Protein AF-A0A139WEZ9-F1 (afdb_monomer)

pLDDT: mean 88.66, std 14.37, range [40.47, 98.62]

Secondary structure (DSSP, 8-state):
-HHHHHHHHHHHHHHHHHHHHHHHHHHHHHHHHHHHHHS--GGGS----TTTS---GGGTTS-HHHHHHHHHHHHHHHHHHHHHHHHHHHHHHHHHHHHHHHHHHHHHHHHHHHHHHHHHHHHHHHHHHHHHHHHHHHHHHHHHHHHHHHHHHHHHHHHHHHHHHHHHHHHHHHHHHHHHHHHHHHHHHHHHHHHHHHHHHHHHHHHHHHHHHHHHHHHHHHHHHHHHHHHHHHHHHHHHHHHHHHHHHHHHHHHHHHHHHTT--

Foldseek 3Di:
DVVVVVVVVVVVVVVVVVVVVVVVVVVVVVVVVVVVVVPDDPVVPPDCDPVNPPDDPVLVVDPPVSVVVVVVVVVVVVVVVVVVVVVVVVVVVVVVVVVVVVVVVVVVVVVVVVVVVVVVVVVVVVVVVVVVVVVVVVVVVVVVVVVVVVVVVVVVVVVVVVVVVVVVVVVVVVVVVVVVVVVVVVVVVVVVVVVVVVVVVVVVVVVVVVVVVVVVVVVVVVVVVVVVVVVVVVVVVVVVVVVVVVVVVVVVVVVVVVVVVVPPD

Organism: Tribolium castaneum (NCBI:txid7070)

Sequence (265 aa):
MEHDFLKKEEELRKQNKQLEMKTKEILQKVDDIVHNMRDFKLEDIKPIEPKELNLPRSVEEMGTKGMIHFYKSKIKALQEDLTKTQNELKSKNEELKKYQRDHHTVAEEKEKWFLQYNVEKNANVKQEKQIAAYNSKLQLKETENLALKKENEQLKSDLKNISSELNACENRLKRITQELEKNKTALKTLRQEEKETKEAFKNNIKELTATVKQIQKHKNELLQGYKKQVQLIDNLKKQKAHVESCKVLELADTDFFKLLEWKLD

Radius of gyration: 88.42 Å; Cα contacts (8 Å, |Δi|>4): 6; chains: 1; bounding box: 162×32×253 Å

Structure (mmCIF, N/CA/C/O backbone):
data_AF-A0A139WEZ9-F1
#
_entry.id   AF-A0A139WEZ9-F1
#
loop_
_atom_site.group_PDB
_atom_site.id
_atom_site.type_symbol
_atom_site.label_atom_id
_atom_site.label_alt_id
_atom_site.label_comp_id
_atom_site.label_asym_id
_atom_site.label_entity_id
_atom_site.label_seq_id
_atom_site.pdbx_PDB_ins_code
_atom_site.Cartn_x
_atom_site.Cartn_y
_atom_site.Cartn_z
_atom_site.occupancy
_atom_site.B_iso_or_equiv
_atom_site.auth_seq_id
_atom_site.auth_comp_id
_atom_site.auth_asym_id
_atom_site.auth_atom_id
_atom_site.pdbx_PDB_model_num
ATOM 1 N N . MET A 1 1 ? 12.458 10.726 -45.148 1.00 52.50 1 MET A N 1
ATOM 2 C CA . MET A 1 1 ? 13.919 10.681 -45.387 1.00 52.50 1 MET A CA 1
ATOM 3 C C . MET A 1 1 ? 14.366 9.311 -45.894 1.00 52.50 1 MET A C 1
ATOM 5 O O . MET A 1 1 ? 15.032 9.268 -46.911 1.00 52.50 1 MET A O 1
ATOM 9 N N . GLU A 1 2 ? 13.936 8.201 -45.289 1.00 53.50 2 GLU A N 1
ATOM 10 C CA . GLU A 1 2 ? 14.288 6.824 -45.709 1.00 53.50 2 GLU A CA 1
ATOM 11 C C . GLU A 1 2 ? 13.917 6.466 -47.165 1.00 53.50 2 GLU A C 1
ATOM 13 O O . GLU A 1 2 ? 14.715 5.886 -47.897 1.00 53.50 2 GLU A O 1
ATOM 18 N N . HIS A 1 3 ? 12.736 6.896 -47.627 1.00 59.47 3 HIS A N 1
ATOM 19 C CA . HIS A 1 3 ? 12.258 6.633 -48.993 1.00 59.47 3 HIS A CA 1
ATOM 20 C C . HIS A 1 3 ? 13.154 7.262 -50.083 1.00 59.47 3 HIS A C 1
ATOM 22 O O . HIS A 1 3 ? 13.243 6.746 -51.199 1.00 59.47 3 HIS A O 1
ATOM 28 N N . ASP A 1 4 ? 13.828 8.369 -49.771 1.00 73.44 4 ASP A N 1
ATOM 29 C CA . ASP A 1 4 ? 14.647 9.114 -50.732 1.00 73.44 4 ASP A CA 1
ATOM 30 C C . ASP A 1 4 ? 16.017 8.444 -50.940 1.00 73.44 4 ASP A C 1
ATOM 32 O O . ASP A 1 4 ? 16.537 8.374 -52.053 1.00 73.44 4 ASP A O 1
ATOM 36 N N . PHE A 1 5 ? 16.557 7.833 -49.879 1.00 70.56 5 PHE A N 1
ATOM 37 C CA . PHE A 1 5 ? 17.777 7.030 -49.954 1.00 70.56 5 PHE A CA 1
ATOM 38 C C . PHE A 1 5 ? 17.571 5.728 -50.732 1.00 70.56 5 PHE A C 1
ATOM 40 O O . PHE A 1 5 ? 18.447 5.354 -51.510 1.00 70.56 5 PHE A O 1
ATOM 47 N N . LEU A 1 6 ? 16.407 5.081 -50.593 1.00 79.06 6 LEU A N 1
ATOM 48 C CA . LEU A 1 6 ? 16.093 3.846 -51.319 1.00 79.06 6 LEU A CA 1
ATOM 49 C C . LEU A 1 6 ? 16.027 4.076 -52.839 1.00 79.06 6 LEU A C 1
ATOM 51 O O . LEU A 1 6 ? 16.613 3.321 -53.612 1.00 79.06 6 LEU A O 1
ATOM 55 N N . LYS A 1 7 ? 15.387 5.173 -53.271 1.00 83.25 7 LYS A N 1
ATOM 56 C CA . LYS A 1 7 ? 15.347 5.569 -54.690 1.00 83.25 7 LYS A CA 1
ATOM 57 C C . LYS A 1 7 ? 16.742 5.859 -55.239 1.00 83.25 7 LYS A C 1
ATOM 59 O O . LYS A 1 7 ? 17.078 5.435 -56.342 1.00 83.25 7 LYS A O 1
ATOM 64 N N . LYS A 1 8 ? 17.570 6.550 -54.453 1.00 86.19 8 LYS A N 1
ATOM 65 C CA . LYS A 1 8 ? 18.948 6.867 -54.834 1.00 86.19 8 LYS A CA 1
ATOM 66 C C . LYS A 1 8 ? 19.824 5.613 -54.930 1.00 86.19 8 LYS A C 1
ATOM 68 O O . LYS A 1 8 ? 20.666 5.528 -55.820 1.00 86.19 8 LYS A O 1
ATOM 73 N N . GLU A 1 9 ? 19.605 4.621 -54.066 1.00 80.81 9 GLU A N 1
ATOM 74 C CA . GLU A 1 9 ? 20.275 3.317 -54.150 1.00 80.81 9 GLU A CA 1
ATOM 75 C C . GLU A 1 9 ? 19.880 2.559 -55.429 1.00 80.81 9 GLU A C 1
ATOM 77 O O . GLU A 1 9 ? 20.750 2.040 -56.132 1.00 80.81 9 GLU A O 1
ATOM 82 N N . GLU A 1 10 ? 18.589 2.518 -55.770 1.00 86.69 10 GLU A N 1
ATOM 83 C CA . GLU A 1 10 ? 18.109 1.879 -57.003 1.00 86.69 10 GLU A CA 1
ATOM 84 C C . GLU A 1 10 ? 18.681 2.540 -58.263 1.00 86.69 10 GLU A C 1
ATOM 86 O O . GLU A 1 10 ? 19.098 1.852 -59.202 1.00 86.69 10 GLU A O 1
ATOM 91 N N . GLU A 1 11 ? 18.758 3.870 -58.277 1.00 89.69 11 GLU A N 1
ATOM 92 C CA . GLU A 1 11 ? 19.321 4.624 -59.392 1.00 89.69 11 GLU A CA 1
ATOM 93 C C . GLU A 1 11 ? 20.823 4.355 -59.567 1.00 89.69 11 GLU A C 1
ATOM 95 O O . GLU A 1 11 ? 21.274 4.063 -60.679 1.00 89.69 11 GLU A O 1
ATOM 100 N N . LEU A 1 12 ? 21.585 4.324 -58.469 1.00 87.94 12 LEU A N 1
ATOM 101 C CA . LEU A 1 12 ? 23.003 3.953 -58.487 1.00 87.94 12 LEU A CA 1
ATOM 102 C C . LEU A 1 12 ? 23.219 2.501 -58.940 1.00 87.94 12 LEU A C 1
ATOM 104 O O . LEU A 1 12 ? 24.140 2.227 -59.711 1.00 87.94 12 LEU A O 1
ATOM 108 N N . ARG A 1 13 ? 22.353 1.560 -58.538 1.00 86.12 13 ARG A N 1
ATOM 109 C CA . ARG A 1 13 ? 22.404 0.171 -59.033 1.00 86.12 13 ARG A CA 1
ATOM 110 C C . ARG A 1 13 ? 22.177 0.097 -60.541 1.00 86.12 13 ARG A C 1
ATOM 112 O O . ARG A 1 13 ? 22.881 -0.640 -61.234 1.00 86.12 13 ARG A O 1
ATOM 119 N N . LYS A 1 14 ? 21.223 0.869 -61.067 1.00 89.94 14 LYS A N 1
ATOM 120 C CA . LYS A 1 14 ? 20.938 0.922 -62.508 1.00 89.94 14 LYS A CA 1
ATOM 121 C C . LYS A 1 14 ? 22.117 1.501 -63.293 1.00 89.94 14 LYS A C 1
ATOM 123 O O . LYS A 1 14 ? 22.485 0.943 -64.326 1.00 89.94 14 LYS A O 1
ATOM 128 N N . GLN A 1 15 ? 22.730 2.569 -62.785 1.00 89.56 15 GLN A N 1
ATOM 129 C CA . GLN A 1 15 ? 23.923 3.175 -63.380 1.00 89.56 15 GLN A CA 1
ATOM 130 C C . GLN A 1 15 ? 25.123 2.217 -63.361 1.00 89.56 15 GLN A C 1
ATOM 132 O O . GLN A 1 15 ? 25.781 2.052 -64.387 1.00 89.56 15 GLN A O 1
ATOM 137 N N . ASN A 1 16 ? 25.359 1.505 -62.254 1.00 88.44 16 ASN A N 1
ATOM 138 C CA . ASN A 1 16 ? 26.424 0.500 -62.171 1.00 88.44 16 ASN A CA 1
ATOM 139 C C . ASN A 1 16 ? 26.236 -0.632 -63.188 1.00 88.44 16 ASN A C 1
ATOM 141 O O . ASN A 1 16 ? 27.186 -0.999 -63.873 1.00 88.44 16 ASN A O 1
ATOM 145 N N . LYS A 1 17 ? 25.005 -1.124 -63.371 1.00 90.31 17 LYS A N 1
ATOM 146 C CA . LYS A 1 17 ? 24.714 -2.156 -64.378 1.00 90.31 17 LYS A CA 1
ATOM 147 C C . LYS A 1 17 ? 24.982 -1.672 -65.809 1.00 90.31 17 LYS A C 1
ATOM 149 O O . LYS A 1 17 ? 25.466 -2.430 -66.645 1.00 90.31 17 LYS A O 1
ATOM 154 N N . GLN A 1 18 ? 24.676 -0.408 -66.109 1.00 88.56 18 GLN A N 1
ATOM 155 C CA . GLN A 1 18 ? 24.989 0.188 -67.412 1.00 88.56 18 GLN A CA 1
ATOM 156 C C . GLN A 1 18 ? 26.497 0.349 -67.627 1.00 88.56 18 GLN A C 1
ATOM 158 O O . GLN A 1 18 ? 26.981 0.111 -68.734 1.00 88.56 18 GLN A O 1
ATOM 163 N N . LEU A 1 19 ? 27.236 0.728 -66.583 1.00 88.25 19 LEU A N 1
ATOM 164 C CA . LEU A 1 19 ? 28.694 0.813 -66.627 1.00 88.25 19 LEU A CA 1
ATOM 165 C C . LEU A 1 19 ? 29.326 -0.560 -66.870 1.00 88.25 19 LEU A C 1
ATOM 167 O O . LEU A 1 19 ? 30.177 -0.672 -67.744 1.00 88.25 19 LEU A O 1
ATOM 171 N N . GLU A 1 20 ? 28.866 -1.612 -66.191 1.00 87.88 20 GLU A N 1
ATOM 172 C CA . GLU A 1 20 ? 29.354 -2.982 -66.411 1.00 87.88 20 GLU A CA 1
ATOM 173 C C . GLU A 1 20 ? 29.157 -3.455 -67.858 1.00 87.88 20 GLU A C 1
ATOM 175 O O . GLU A 1 20 ? 30.080 -4.019 -68.449 1.00 87.88 20 GLU A O 1
ATOM 180 N N . MET A 1 21 ? 27.994 -3.179 -68.466 1.00 89.00 21 MET A N 1
ATOM 181 C CA . MET A 1 21 ? 27.754 -3.524 -69.875 1.00 89.00 21 MET A CA 1
ATOM 182 C C . MET A 1 21 ? 28.705 -2.780 -70.818 1.00 89.00 21 MET A C 1
ATOM 184 O O . MET A 1 21 ? 29.304 -3.406 -71.690 1.00 89.00 21 MET A O 1
ATOM 188 N N . LYS A 1 22 ? 28.906 -1.472 -70.615 1.00 89.56 22 LYS A N 1
ATOM 189 C CA . LYS A 1 22 ? 29.848 -0.685 -71.427 1.00 89.56 22 LYS A CA 1
ATOM 190 C C . LYS A 1 22 ? 31.290 -1.159 -71.266 1.00 89.56 22 LYS A C 1
ATOM 192 O O . LYS A 1 22 ? 32.013 -1.240 -72.254 1.00 89.56 22 LYS A O 1
ATOM 197 N N . THR A 1 23 ? 31.709 -1.504 -70.049 1.00 86.81 23 THR A N 1
ATOM 198 C CA . THR A 1 23 ? 33.046 -2.058 -69.798 1.00 86.81 23 THR A CA 1
ATOM 199 C C . THR A 1 23 ? 33.238 -3.376 -70.542 1.00 86.81 23 THR A C 1
ATOM 201 O O . THR A 1 23 ? 34.279 -3.575 -71.163 1.00 86.81 23 THR A O 1
ATOM 204 N N . LYS A 1 24 ? 32.219 -4.245 -70.553 1.00 89.31 24 LYS A N 1
ATOM 205 C CA . LYS A 1 24 ? 32.253 -5.503 -71.307 1.00 89.31 24 LYS A CA 1
ATOM 206 C C . LYS A 1 24 ? 32.356 -5.272 -72.819 1.00 89.31 24 LYS A C 1
ATOM 208 O O . LYS A 1 24 ? 33.163 -5.924 -73.469 1.00 89.31 24 LYS A O 1
ATOM 213 N N . GLU A 1 25 ? 31.592 -4.329 -73.371 1.00 90.00 25 GLU A N 1
ATOM 214 C CA . GLU A 1 25 ? 31.675 -3.966 -74.795 1.00 90.00 25 GLU A CA 1
ATOM 215 C C . GLU A 1 25 ? 33.048 -3.405 -75.183 1.00 90.00 25 GLU A C 1
ATOM 217 O O . GLU A 1 25 ? 33.564 -3.712 -76.256 1.00 90.00 25 GLU A O 1
ATOM 222 N N . ILE A 1 26 ? 33.651 -2.578 -74.325 1.00 87.75 26 ILE A N 1
ATOM 223 C CA . ILE A 1 26 ? 34.985 -2.020 -74.572 1.00 87.75 26 ILE A CA 1
ATOM 224 C C . ILE A 1 26 ? 36.048 -3.119 -74.504 1.00 87.75 26 ILE A C 1
ATOM 226 O O . ILE A 1 26 ? 36.903 -3.164 -75.382 1.00 87.75 26 ILE A O 1
ATOM 230 N N . LEU A 1 27 ? 35.980 -4.022 -73.519 1.00 82.75 27 LEU A N 1
ATOM 231 C CA . LEU A 1 27 ? 36.881 -5.177 -73.428 1.00 82.75 27 LEU A CA 1
ATOM 232 C C . LEU A 1 27 ? 36.794 -6.058 -74.677 1.00 82.75 27 LEU A C 1
ATOM 234 O O . LEU A 1 27 ? 37.827 -6.374 -75.252 1.00 82.75 27 LEU A O 1
ATOM 238 N N . GLN A 1 28 ? 35.580 -6.348 -75.156 1.00 87.31 28 GLN A N 1
ATOM 239 C CA . GLN A 1 28 ? 35.363 -7.103 -76.393 1.00 87.31 28 GLN A CA 1
ATOM 240 C C . GLN A 1 28 ? 36.042 -6.426 -77.595 1.00 87.31 28 GLN A C 1
ATOM 242 O O . GLN A 1 28 ? 36.765 -7.072 -78.342 1.00 87.31 28 GLN A O 1
ATOM 247 N N . LYS A 1 29 ? 35.880 -5.104 -77.749 1.00 86.06 29 LYS A N 1
ATOM 248 C CA . LYS A 1 29 ? 36.537 -4.347 -78.829 1.00 86.06 29 LYS A CA 1
ATOM 249 C C . LYS A 1 29 ? 38.059 -4.352 -78.710 1.00 86.06 29 LYS A C 1
ATOM 251 O O . LYS A 1 29 ? 38.747 -4.362 -79.725 1.00 86.06 29 LYS A O 1
ATOM 256 N N . VAL A 1 30 ? 38.592 -4.300 -77.490 1.00 80.69 30 VAL A N 1
ATOM 257 C CA . VAL A 1 30 ? 40.038 -4.397 -77.253 1.00 80.69 30 VAL A CA 1
ATOM 258 C C . VAL A 1 30 ? 40.541 -5.787 -77.630 1.00 80.69 30 VAL A C 1
ATOM 260 O O . VAL A 1 30 ? 41.551 -5.874 -78.322 1.00 80.69 30 VAL A O 1
ATOM 263 N N . ASP A 1 31 ? 39.823 -6.847 -77.256 1.00 79.44 31 ASP A N 1
ATOM 264 C CA . ASP A 1 31 ? 40.156 -8.221 -77.637 1.00 79.44 31 ASP A CA 1
ATOM 265 C C . ASP A 1 31 ? 40.126 -8.404 -79.161 1.00 79.44 31 ASP A C 1
ATOM 267 O O . ASP A 1 31 ? 41.070 -8.962 -79.720 1.00 79.44 31 ASP A O 1
ATOM 271 N N . ASP A 1 32 ? 39.120 -7.852 -79.848 1.00 82.12 32 ASP A N 1
ATOM 272 C CA . ASP A 1 32 ? 39.027 -7.877 -81.313 1.00 82.12 32 ASP A CA 1
ATOM 273 C C . ASP A 1 32 ? 40.216 -7.149 -81.969 1.00 82.12 32 ASP A C 1
ATOM 275 O O . ASP A 1 32 ? 40.810 -7.641 -82.928 1.00 82.12 32 ASP A O 1
ATOM 279 N N . ILE A 1 33 ? 40.616 -5.985 -81.444 1.00 79.25 33 ILE A N 1
ATOM 280 C CA . ILE A 1 33 ? 41.779 -5.235 -81.946 1.00 79.25 33 ILE A CA 1
ATOM 281 C C . ILE A 1 33 ? 43.081 -5.997 -81.678 1.00 79.25 33 ILE A C 1
ATOM 283 O O . ILE A 1 33 ? 43.940 -6.066 -82.554 1.00 79.25 33 ILE A O 1
ATOM 287 N N . VAL A 1 34 ? 43.242 -6.583 -80.491 1.00 76.25 34 VAL A N 1
ATOM 288 C CA . VAL A 1 34 ? 44.422 -7.385 -80.144 1.00 76.25 34 VAL A CA 1
ATOM 289 C C . VAL A 1 34 ? 44.504 -8.627 -81.026 1.00 76.25 34 VAL A C 1
ATOM 291 O O . VAL A 1 34 ? 45.597 -8.961 -81.477 1.00 76.25 34 VAL A O 1
ATOM 294 N N . HIS A 1 35 ? 43.377 -9.277 -81.320 1.00 78.31 35 HIS A N 1
ATOM 295 C CA . HIS A 1 35 ? 43.309 -10.404 -82.247 1.00 78.31 35 HIS A CA 1
ATOM 296 C C . HIS A 1 35 ? 43.723 -9.983 -83.663 1.00 78.31 35 HIS A C 1
ATOM 298 O O . HIS A 1 35 ? 44.653 -10.562 -84.221 1.00 78.31 35 HIS A O 1
ATOM 304 N N . ASN A 1 36 ? 43.157 -8.887 -84.174 1.00 71.38 36 ASN A N 1
ATOM 305 C CA . ASN A 1 36 ? 43.501 -8.338 -85.488 1.00 71.38 36 ASN A CA 1
ATOM 306 C C . ASN A 1 36 ? 44.970 -7.886 -85.592 1.00 71.38 36 ASN A C 1
ATOM 308 O O . ASN A 1 36 ? 45.584 -8.025 -86.645 1.00 71.38 36 ASN A O 1
ATOM 312 N N . MET A 1 37 ? 45.564 -7.364 -84.513 1.00 68.31 37 MET A N 1
ATOM 313 C CA . MET A 1 37 ? 46.992 -7.021 -84.485 1.00 68.31 37 MET A CA 1
ATOM 314 C C . MET A 1 37 ? 47.898 -8.254 -84.390 1.00 68.31 37 MET A C 1
ATOM 316 O O . MET A 1 37 ? 49.040 -8.198 -84.841 1.00 68.31 37 MET A O 1
ATOM 320 N N . ARG A 1 38 ? 47.420 -9.362 -83.808 1.00 67.12 38 ARG A N 1
ATOM 321 C CA . ARG A 1 38 ? 48.172 -10.624 -83.710 1.00 67.12 38 ARG A CA 1
ATOM 322 C C . ARG A 1 38 ? 48.285 -11.334 -85.058 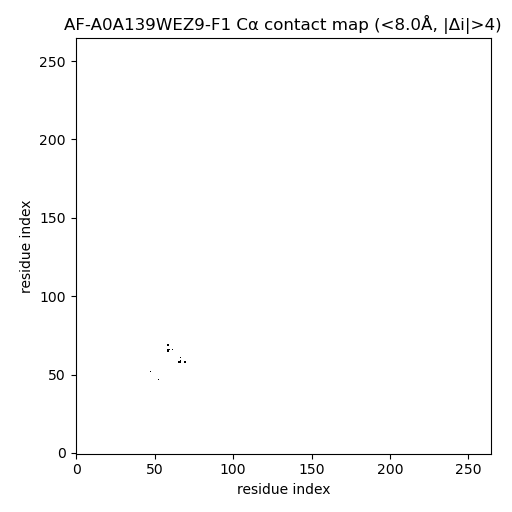1.00 67.12 38 ARG A C 1
ATOM 324 O O . ARG A 1 38 ? 49.291 -11.996 -85.297 1.00 67.12 38 ARG A O 1
ATOM 331 N N . ASP A 1 39 ? 47.284 -11.147 -85.915 1.00 59.31 39 ASP A N 1
ATOM 332 C CA . ASP A 1 39 ? 47.226 -11.700 -87.271 1.00 59.31 39 ASP A CA 1
ATOM 333 C C . ASP A 1 39 ? 47.867 -10.788 -88.334 1.00 59.31 39 ASP A C 1
ATOM 335 O O . ASP A 1 39 ? 47.986 -11.183 -89.492 1.00 59.31 39 ASP A O 1
ATOM 339 N N . PHE A 1 40 ? 48.341 -9.596 -87.954 1.00 56.56 40 PHE A N 1
ATOM 340 C CA . PHE A 1 40 ? 49.049 -8.690 -88.857 1.00 56.56 40 PHE A CA 1
ATOM 341 C C . PHE A 1 40 ? 50.468 -9.211 -89.140 1.00 56.56 40 PHE A C 1
ATOM 343 O O . PHE A 1 40 ? 51.358 -9.132 -88.286 1.00 56.56 40 PHE A O 1
ATOM 350 N N . LYS A 1 41 ? 50.706 -9.741 -90.345 1.00 59.47 41 LYS A N 1
ATOM 351 C CA . LYS A 1 41 ? 52.045 -10.141 -90.795 1.00 59.47 41 LYS A CA 1
ATOM 352 C C . LYS A 1 41 ? 52.719 -8.970 -91.504 1.00 59.47 41 LYS A C 1
ATOM 354 O O . LYS A 1 41 ? 52.096 -8.243 -92.268 1.00 59.47 41 LYS A O 1
ATOM 359 N N . LEU A 1 42 ? 54.029 -8.809 -91.302 1.00 51.09 42 LEU A N 1
ATOM 360 C CA . LEU A 1 42 ? 54.820 -7.752 -91.956 1.00 51.09 42 LEU A CA 1
ATOM 361 C C . LEU A 1 42 ? 54.780 -7.840 -93.501 1.00 51.09 42 LEU A C 1
ATOM 363 O O . LEU A 1 42 ? 55.069 -6.862 -94.180 1.00 51.09 42 LEU A O 1
ATOM 367 N N . GLU A 1 43 ? 54.402 -9.003 -94.039 1.00 54.28 43 GLU A N 1
ATOM 368 C CA . GLU A 1 43 ? 54.228 -9.286 -95.470 1.00 54.28 43 GLU A CA 1
ATOM 369 C C . GLU A 1 43 ? 52.945 -8.685 -96.074 1.00 54.28 43 GLU A C 1
ATOM 371 O O . GLU A 1 43 ? 52.869 -8.538 -97.291 1.00 54.28 43 GLU A O 1
ATOM 376 N N . ASP A 1 44 ? 51.969 -8.271 -95.255 1.00 54.50 44 ASP A N 1
ATOM 377 C CA . ASP A 1 44 ? 50.736 -7.619 -95.730 1.00 54.50 44 ASP A CA 1
ATOM 378 C C . ASP A 1 44 ? 50.943 -6.126 -96.059 1.00 54.50 44 ASP A C 1
ATOM 380 O O . ASP A 1 44 ? 50.067 -5.462 -96.625 1.00 54.50 44 ASP A O 1
ATOM 384 N N . ILE A 1 45 ? 52.126 -5.584 -95.749 1.00 56.66 45 ILE A N 1
ATOM 385 C CA . ILE A 1 45 ? 52.546 -4.256 -96.192 1.00 56.66 45 ILE A CA 1
ATOM 386 C C . ILE A 1 45 ? 53.018 -4.378 -97.644 1.00 56.66 45 ILE A C 1
ATOM 388 O O . ILE A 1 45 ? 54.154 -4.769 -97.918 1.00 56.66 45 ILE A O 1
ATOM 392 N N . LYS A 1 46 ? 52.143 -4.026 -98.593 1.00 57.19 46 LYS A N 1
ATOM 393 C CA . LYS A 1 46 ? 52.517 -3.927 -100.011 1.00 57.19 46 LYS A CA 1
ATOM 394 C C . LYS A 1 46 ? 53.732 -2.996 -100.178 1.00 57.19 46 LYS A C 1
ATOM 396 O O . LYS A 1 46 ? 53.736 -1.910 -99.590 1.00 57.19 46 LYS A O 1
ATOM 401 N N . PRO A 1 47 ? 54.740 -3.364 -100.994 1.00 51.72 47 PRO A N 1
ATOM 402 C CA . PRO A 1 47 ? 55.784 -2.431 -101.394 1.00 51.72 47 PRO A CA 1
ATOM 403 C C . PRO A 1 47 ? 55.128 -1.228 -102.072 1.00 51.72 47 PRO A C 1
ATOM 405 O O . PRO A 1 47 ? 54.370 -1.399 -103.024 1.00 51.72 47 PRO A O 1
ATOM 408 N N . ILE A 1 48 ? 55.403 -0.024 -101.573 1.00 50.94 48 ILE A N 1
ATOM 409 C CA . ILE A 1 48 ? 54.925 1.220 -102.182 1.00 50.94 48 ILE A CA 1
ATOM 410 C C . ILE A 1 48 ? 55.514 1.286 -103.595 1.00 50.94 48 ILE A C 1
ATOM 412 O O . ILE A 1 48 ? 56.729 1.434 -103.757 1.00 50.94 48 ILE A O 1
ATOM 416 N N . GLU A 1 49 ? 54.674 1.155 -104.623 1.00 50.72 49 GLU A N 1
ATOM 417 C CA . GLU A 1 49 ? 55.114 1.385 -105.995 1.00 50.72 49 GLU A CA 1
ATOM 418 C C . GLU A 1 49 ? 55.557 2.855 -106.139 1.00 50.72 49 GLU A C 1
ATOM 420 O O . GLU A 1 49 ? 54.906 3.746 -105.587 1.00 50.72 49 GLU A O 1
ATOM 425 N N . PRO A 1 50 ? 56.622 3.177 -106.903 1.00 48.53 50 PRO A N 1
ATOM 426 C CA . PRO A 1 50 ? 57.133 4.551 -107.022 1.00 48.53 50 PRO A CA 1
ATOM 427 C C . PRO A 1 50 ? 56.090 5.590 -107.477 1.00 48.53 50 PRO A C 1
ATOM 429 O O . PRO A 1 50 ? 56.266 6.780 -107.231 1.00 48.53 50 PRO A O 1
ATOM 432 N N . LYS A 1 51 ? 55.000 5.141 -108.119 1.00 50.25 51 LYS A N 1
ATOM 433 C CA . LYS A 1 51 ? 53.866 5.962 -108.576 1.00 50.25 51 LYS A CA 1
ATOM 434 C C . LYS A 1 51 ? 52.834 6.292 -107.491 1.00 50.25 51 LYS A C 1
ATOM 436 O O . LYS A 1 51 ? 51.989 7.150 -107.723 1.00 50.25 51 LYS A O 1
ATOM 441 N N . GLU A 1 52 ? 52.888 5.639 -106.332 1.00 50.31 52 GLU A N 1
ATOM 442 C CA . GLU A 1 52 ? 51.978 5.893 -105.205 1.00 50.31 52 GLU A CA 1
ATOM 443 C C . GLU A 1 52 ? 52.536 6.907 -104.198 1.00 50.31 52 GLU A C 1
ATOM 445 O O . GLU A 1 52 ? 51.815 7.384 -103.318 1.00 50.31 52 GLU A O 1
ATOM 450 N N . LEU A 1 53 ? 53.797 7.331 -104.352 1.00 55.31 53 LEU A N 1
ATOM 451 C CA . LEU A 1 53 ? 54.195 8.616 -103.796 1.00 55.31 53 LEU A CA 1
ATOM 452 C C . LEU A 1 53 ? 53.380 9.673 -104.544 1.00 55.31 53 LEU A C 1
ATOM 454 O O . LEU A 1 53 ? 53.584 9.855 -105.738 1.00 55.31 53 LEU A O 1
ATOM 458 N N . ASN A 1 54 ? 52.479 10.371 -103.844 1.00 54.47 54 ASN A N 1
ATOM 459 C CA . ASN A 1 54 ? 51.787 11.576 -104.318 1.00 54.47 54 ASN A CA 1
ATOM 460 C C . ASN A 1 54 ? 52.811 12.663 -104.709 1.00 54.47 54 ASN A C 1
ATOM 462 O O . ASN A 1 54 ? 53.066 13.618 -103.970 1.00 54.47 54 ASN A O 1
ATOM 466 N N . LEU A 1 55 ? 53.451 12.462 -105.856 1.00 56.78 55 LEU A N 1
ATOM 467 C CA . LEU A 1 55 ? 54.461 13.295 -106.471 1.00 56.78 55 LEU A CA 1
ATOM 468 C C . LEU A 1 55 ? 53.743 14.193 -107.474 1.00 56.78 55 LEU A C 1
ATOM 470 O O . LEU A 1 55 ? 53.063 13.695 -108.374 1.00 56.78 55 LEU A O 1
ATOM 474 N N . PRO A 1 56 ? 53.864 15.520 -107.346 1.00 59.31 56 PRO A N 1
ATOM 475 C CA . PRO A 1 56 ? 53.392 16.420 -108.384 1.00 59.31 56 PRO A CA 1
ATOM 476 C C . PRO A 1 56 ? 54.073 16.072 -109.717 1.00 59.31 56 PRO A C 1
ATOM 478 O O . PRO A 1 56 ? 55.296 15.944 -109.755 1.00 59.31 56 PRO A O 1
ATOM 481 N N . ARG A 1 57 ? 53.317 15.980 -110.824 1.00 57.16 57 ARG A N 1
ATOM 482 C CA . ARG A 1 57 ? 53.861 15.686 -112.174 1.00 57.16 57 ARG A CA 1
ATOM 483 C C . ARG A 1 57 ? 54.995 16.635 -112.609 1.00 57.16 57 ARG A C 1
ATOM 485 O O . ARG A 1 57 ? 55.803 16.273 -113.449 1.00 57.16 57 ARG A O 1
ATOM 492 N N . SER A 1 58 ? 55.105 17.813 -111.986 1.00 58.59 58 SER A N 1
ATOM 493 C CA . SER A 1 58 ? 56.172 18.796 -112.232 1.00 58.59 58 SER A CA 1
ATOM 494 C C . SER A 1 58 ? 57.563 18.365 -111.728 1.00 58.59 58 SER A C 1
ATOM 496 O O . SER A 1 58 ? 58.543 19.036 -112.039 1.00 58.59 58 SER A O 1
ATOM 498 N N . VAL A 1 59 ? 57.676 17.282 -110.951 1.00 57.31 59 VAL A N 1
ATOM 499 C CA . VAL A 1 59 ? 58.963 16.767 -110.446 1.00 57.31 59 VAL A CA 1
ATOM 500 C C . VAL A 1 59 ? 59.704 15.950 -111.512 1.00 57.31 59 VAL A C 1
ATOM 502 O O . VAL A 1 59 ? 60.929 15.961 -111.517 1.00 57.31 59 VAL A O 1
ATOM 505 N N . GLU A 1 60 ? 58.995 15.303 -112.445 1.00 58.91 60 GLU A N 1
ATOM 506 C CA . GLU A 1 60 ? 59.600 14.545 -113.560 1.00 58.91 60 GLU A CA 1
ATOM 507 C C . GLU A 1 60 ? 60.205 15.465 -114.643 1.00 58.91 60 GLU A C 1
ATOM 509 O O . GLU A 1 60 ? 61.129 15.069 -115.349 1.00 58.91 60 GLU A O 1
ATOM 514 N N . GLU A 1 61 ? 59.730 16.713 -114.733 1.00 58.97 61 GLU A N 1
ATOM 515 C CA . GLU A 1 61 ? 60.224 17.756 -115.652 1.00 58.97 61 GLU A CA 1
ATOM 516 C C . GLU A 1 61 ? 61.415 18.550 -115.079 1.00 58.97 61 GLU A C 1
ATOM 518 O O . GLU A 1 61 ? 62.089 19.302 -115.788 1.00 58.97 61 GLU A O 1
ATOM 523 N N . MET A 1 62 ? 61.707 18.384 -113.787 1.00 58.66 62 MET A N 1
ATOM 524 C CA . MET A 1 62 ? 62.882 18.968 -113.151 1.00 58.66 62 MET A CA 1
ATOM 525 C C . MET A 1 62 ? 64.103 18.102 -113.478 1.00 58.66 62 MET A C 1
ATOM 527 O O . MET A 1 62 ? 64.137 16.924 -113.142 1.00 58.66 62 MET A O 1
ATOM 531 N N . GLY A 1 63 ? 65.150 18.670 -114.090 1.00 66.56 63 GLY A N 1
ATOM 532 C CA . GLY A 1 63 ? 66.404 17.937 -114.327 1.00 66.56 63 GLY A CA 1
ATOM 533 C C . GLY A 1 63 ? 66.933 17.271 -113.045 1.00 66.56 63 GLY A C 1
ATOM 534 O O . GLY A 1 63 ? 66.640 17.728 -111.943 1.00 66.56 63 GLY A O 1
ATOM 535 N N . THR A 1 64 ? 67.741 16.213 -113.158 1.00 71.31 64 THR A N 1
ATOM 536 C CA . THR A 1 64 ? 68.116 15.278 -112.068 1.00 71.31 64 THR A CA 1
ATOM 537 C C . THR A 1 64 ? 68.460 15.938 -110.718 1.00 71.31 64 THR A C 1
ATOM 539 O O . THR A 1 64 ? 68.112 15.417 -109.661 1.00 71.31 64 THR A O 1
ATOM 542 N N . LYS A 1 65 ? 69.097 17.118 -110.722 1.00 72.75 65 LYS A N 1
ATOM 543 C CA . LYS A 1 65 ? 69.399 17.898 -109.505 1.00 72.75 65 LYS A CA 1
ATOM 544 C C . LYS A 1 65 ? 68.152 18.435 -108.776 1.00 72.75 65 LYS A C 1
ATOM 546 O O . LYS A 1 65 ? 68.142 18.450 -107.548 1.00 72.75 65 LYS A O 1
ATOM 551 N N . GLY A 1 66 ? 67.117 18.858 -109.503 1.00 75.50 66 GLY A N 1
ATOM 552 C CA . GLY A 1 66 ? 65.841 19.326 -108.951 1.00 75.50 66 GLY A CA 1
ATOM 553 C C . GLY A 1 66 ? 65.021 18.191 -108.334 1.00 75.50 66 GLY A C 1
ATOM 554 O O . GLY A 1 66 ? 64.538 18.337 -107.213 1.00 75.50 66 GLY A O 1
ATOM 555 N N . MET A 1 67 ? 64.990 17.022 -108.984 1.00 75.56 67 MET A N 1
ATOM 556 C CA . MET A 1 67 ? 64.424 15.794 -108.407 1.00 75.56 67 MET A CA 1
ATOM 557 C C . MET A 1 67 ? 65.122 15.400 -107.100 1.00 75.56 67 MET A C 1
ATOM 559 O O . MET A 1 67 ? 64.458 15.153 -106.098 1.00 75.56 67 MET A O 1
ATOM 563 N N . ILE A 1 68 ? 66.461 15.390 -107.073 1.00 79.19 68 ILE A N 1
ATOM 564 C CA . ILE A 1 68 ? 67.235 15.074 -105.859 1.00 79.19 68 ILE A CA 1
ATOM 565 C C . ILE A 1 68 ? 66.904 16.054 -104.723 1.00 79.19 68 ILE A C 1
ATOM 567 O O . ILE A 1 68 ? 66.735 15.631 -103.579 1.00 79.19 68 ILE A O 1
ATOM 571 N N . HIS A 1 69 ? 66.786 17.353 -105.017 1.00 82.44 69 HIS A N 1
ATOM 572 C CA . HIS A 1 69 ? 66.419 18.354 -104.014 1.00 82.44 69 HIS A CA 1
ATOM 573 C C . HIS A 1 69 ? 64.989 18.147 -103.491 1.00 82.44 69 HIS A C 1
ATOM 575 O O . HIS A 1 69 ? 64.782 18.154 -102.278 1.00 82.44 69 HIS A O 1
ATOM 581 N N . PHE A 1 70 ? 64.023 17.889 -104.379 1.00 82.19 70 PHE A N 1
ATOM 582 C CA . PHE A 1 70 ? 62.642 17.584 -104.006 1.00 82.19 70 PHE A CA 1
ATOM 583 C C . PHE A 1 70 ? 62.555 16.335 -103.122 1.00 82.19 70 PHE A C 1
ATOM 585 O O . PHE A 1 70 ? 61.966 16.388 -102.042 1.00 82.19 70 PHE A O 1
ATOM 592 N N . TYR A 1 71 ? 63.185 15.227 -103.527 1.00 84.06 71 TYR A N 1
ATOM 593 C CA . TYR A 1 71 ? 63.185 13.992 -102.743 1.00 84.06 71 TYR A CA 1
ATOM 594 C C . TYR 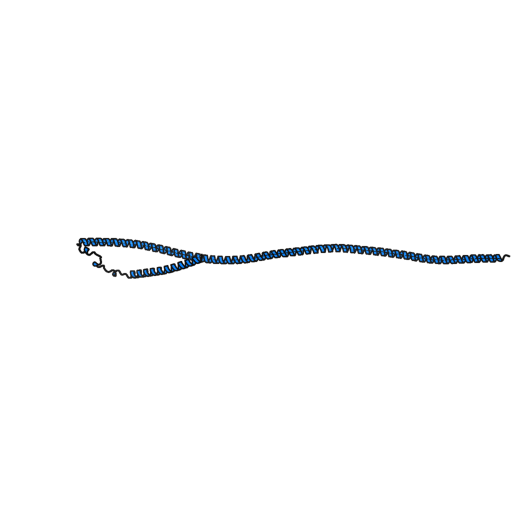A 1 71 ? 63.866 14.178 -101.389 1.00 84.06 71 TYR A C 1
ATOM 596 O O . TYR A 1 71 ? 63.349 13.701 -100.385 1.00 84.06 71 TYR A O 1
ATOM 604 N N . LYS A 1 72 ? 64.965 14.938 -101.317 1.00 84.88 72 LYS A N 1
ATOM 605 C CA . LYS A 1 72 ? 65.621 15.268 -100.044 1.00 84.88 72 LYS A CA 1
ATOM 606 C C . LYS A 1 72 ? 64.709 16.083 -99.121 1.00 84.88 72 LYS A C 1
ATOM 608 O O . LYS A 1 72 ? 64.645 15.790 -97.929 1.00 84.88 72 LYS A O 1
ATOM 613 N N . SER A 1 73 ? 63.974 17.054 -99.660 1.00 85.06 73 SER A N 1
ATOM 614 C CA . SER A 1 73 ? 62.988 17.837 -98.906 1.00 85.06 73 SER A CA 1
ATOM 615 C C . SER A 1 73 ? 61.786 16.996 -98.468 1.00 85.06 73 SER A C 1
ATOM 617 O O . SER A 1 73 ? 61.341 17.126 -97.332 1.00 85.06 73 SER A O 1
ATOM 619 N N . LYS A 1 74 ? 61.295 16.079 -99.314 1.00 86.81 74 LYS A N 1
ATOM 620 C CA . LYS A 1 74 ? 60.205 15.154 -98.966 1.00 86.81 74 LYS A CA 1
ATOM 621 C C . LYS A 1 74 ? 60.629 14.149 -97.896 1.00 86.81 74 LYS A C 1
ATOM 623 O O . LYS A 1 74 ? 59.864 13.913 -96.969 1.00 86.81 74 LYS A O 1
ATOM 628 N N . ILE A 1 75 ? 61.843 13.604 -97.992 1.00 87.69 75 ILE A N 1
ATOM 629 C CA . ILE A 1 75 ? 62.440 12.747 -96.958 1.00 87.69 75 ILE A CA 1
ATOM 630 C C . ILE A 1 75 ? 62.540 13.520 -95.645 1.00 87.69 75 ILE A C 1
ATOM 632 O O . ILE A 1 75 ? 62.131 12.998 -94.616 1.00 87.69 75 ILE A O 1
ATOM 636 N N . LYS A 1 76 ? 63.017 14.770 -95.679 1.00 90.81 76 LYS A N 1
ATOM 637 C CA . LYS A 1 76 ? 63.113 15.607 -94.480 1.00 90.81 76 LYS A CA 1
ATOM 638 C C . LYS A 1 76 ? 61.739 15.883 -93.855 1.00 90.81 76 LYS A C 1
ATOM 640 O O . LYS A 1 76 ? 61.592 15.710 -92.653 1.00 90.81 76 LYS A O 1
ATOM 645 N N . ALA A 1 77 ? 60.730 16.225 -94.658 1.00 88.88 77 ALA A N 1
ATOM 646 C CA . ALA A 1 77 ? 59.360 16.425 -94.179 1.00 88.88 77 ALA A CA 1
ATOM 647 C C . ALA A 1 77 ? 58.769 15.143 -93.565 1.00 88.88 77 ALA A C 1
ATOM 649 O O . ALA A 1 77 ? 58.218 15.180 -92.473 1.00 88.88 77 ALA A O 1
ATOM 650 N N . LEU A 1 78 ? 58.955 13.987 -94.214 1.00 89.62 78 LEU A N 1
ATOM 651 C CA . LEU A 1 78 ? 58.516 12.696 -93.672 1.00 89.62 78 LEU A CA 1
ATOM 652 C C . LEU A 1 78 ? 59.273 12.308 -92.391 1.00 89.62 78 LEU A C 1
ATOM 654 O O . LEU A 1 78 ? 58.688 11.697 -91.504 1.00 89.62 78 LEU A O 1
ATOM 658 N N . GLN A 1 79 ? 60.558 12.661 -92.270 1.00 91.19 79 GLN A N 1
ATOM 659 C CA . GLN A 1 79 ? 61.339 12.472 -91.042 1.00 91.19 79 GLN A CA 1
ATOM 660 C C . GLN A 1 79 ? 60.840 13.373 -89.904 1.00 91.19 79 GLN A C 1
ATOM 662 O O . GLN A 1 79 ? 60.760 12.920 -88.760 1.00 91.19 79 GLN A O 1
ATOM 667 N N . GLU A 1 80 ? 60.487 14.626 -90.201 1.00 92.81 80 GLU A N 1
ATOM 668 C CA . GLU A 1 80 ? 59.881 15.562 -89.247 1.00 92.81 80 GLU A CA 1
ATOM 669 C C . GLU A 1 80 ? 58.501 15.061 -88.784 1.00 92.81 80 GLU A C 1
ATOM 671 O O . GLU A 1 80 ? 58.256 15.001 -87.577 1.00 92.81 80 GLU A O 1
ATOM 676 N N . ASP A 1 81 ? 57.650 14.599 -89.707 1.00 91.62 81 ASP A N 1
ATOM 677 C CA . ASP A 1 81 ? 56.346 13.994 -89.402 1.00 91.62 81 ASP A CA 1
ATOM 678 C C . ASP A 1 81 ? 56.493 12.720 -88.559 1.00 91.62 81 ASP A C 1
ATOM 680 O O . ASP A 1 81 ? 55.831 12.576 -87.532 1.00 91.62 81 ASP A O 1
ATOM 684 N N . LEU A 1 82 ? 57.414 11.821 -88.927 1.00 92.38 82 LEU A N 1
ATOM 685 C CA . LEU A 1 82 ? 57.698 10.605 -88.163 1.00 92.38 82 LEU A CA 1
ATOM 686 C C . LEU A 1 82 ? 58.163 10.938 -86.740 1.00 92.38 82 LEU A C 1
ATOM 688 O O . LEU A 1 82 ? 57.675 10.342 -85.781 1.00 92.38 82 LEU A O 1
ATOM 692 N N . THR A 1 83 ? 59.053 11.922 -86.587 1.00 94.25 83 THR A N 1
ATOM 693 C CA . THR A 1 83 ? 59.525 12.380 -85.270 1.00 94.25 83 THR A CA 1
ATOM 694 C C . THR A 1 83 ? 58.376 12.973 -84.450 1.00 94.25 83 THR A C 1
ATOM 696 O O . THR A 1 83 ? 58.251 12.700 -83.254 1.00 94.25 83 THR A O 1
ATOM 699 N N . LYS A 1 84 ? 57.496 13.757 -85.083 1.00 95.19 84 LYS A N 1
ATOM 700 C CA . LYS A 1 84 ? 56.312 14.334 -84.440 1.00 95.19 84 LYS A CA 1
ATOM 701 C C . LYS A 1 84 ? 55.349 13.246 -83.962 1.00 95.19 84 LYS A C 1
ATOM 703 O O . LYS A 1 84 ? 54.991 13.239 -82.787 1.00 95.19 84 LYS A O 1
ATOM 708 N N . THR A 1 85 ? 54.998 12.290 -84.820 1.00 93.06 85 THR A N 1
ATOM 709 C CA . THR A 1 85 ? 54.123 11.166 -84.459 1.00 93.06 85 THR A CA 1
ATOM 710 C C . THR A 1 85 ? 54.750 10.275 -83.387 1.00 93.06 85 THR A C 1
ATOM 712 O O . THR A 1 85 ? 54.050 9.830 -82.482 1.00 93.06 85 THR A O 1
ATOM 715 N N . GLN A 1 86 ? 56.067 10.047 -83.415 1.00 94.12 86 GLN A N 1
ATOM 716 C CA . GLN A 1 86 ? 56.771 9.318 -82.353 1.00 94.12 86 GLN A CA 1
ATOM 717 C C . GLN A 1 86 ? 56.683 10.039 -81.000 1.00 94.12 86 GLN A C 1
ATOM 719 O O . GLN A 1 86 ? 56.431 9.396 -79.979 1.00 94.12 86 GLN A O 1
ATOM 724 N N . ASN A 1 87 ? 56.844 11.365 -80.982 1.00 94.12 87 ASN A N 1
ATOM 725 C CA . ASN A 1 87 ? 56.698 12.169 -79.767 1.00 94.12 87 ASN A CA 1
ATOM 726 C C . ASN A 1 87 ? 55.253 12.170 -79.249 1.00 94.12 87 ASN A C 1
ATOM 728 O O . ASN A 1 87 ? 55.033 12.018 -78.047 1.00 94.12 87 ASN A O 1
ATOM 732 N N . GLU A 1 88 ? 54.267 12.281 -80.141 1.00 95.56 88 GLU A N 1
ATOM 733 C CA . GLU A 1 88 ? 52.845 12.174 -79.796 1.00 95.56 88 GLU A CA 1
ATOM 734 C C . GLU A 1 88 ? 52.508 10.787 -79.234 1.00 95.56 88 GLU A C 1
ATOM 736 O O . GLU A 1 88 ? 51.868 10.691 -78.188 1.00 95.56 88 GLU A O 1
ATOM 741 N N . LEU A 1 89 ? 53.003 9.713 -79.856 1.00 94.19 89 LEU A N 1
ATOM 742 C CA . LEU A 1 89 ? 52.825 8.342 -79.377 1.00 94.19 89 LEU A CA 1
ATOM 743 C C . LEU A 1 89 ? 53.463 8.142 -77.997 1.00 94.19 89 LEU A C 1
ATOM 745 O O . LEU A 1 89 ? 52.871 7.503 -77.127 1.00 94.19 89 LEU A O 1
ATOM 749 N N . LYS A 1 90 ? 54.659 8.697 -77.768 1.00 95.69 90 LYS A N 1
ATOM 750 C CA . LYS A 1 90 ? 55.323 8.650 -76.460 1.00 95.69 90 LYS A CA 1
ATOM 751 C C . LYS A 1 90 ? 54.506 9.383 -75.395 1.00 95.69 90 LYS A C 1
ATOM 753 O O . LYS A 1 90 ? 54.250 8.807 -74.342 1.00 95.69 90 LYS A O 1
ATOM 758 N N . SER A 1 91 ? 54.041 10.595 -75.701 1.00 96.56 91 SER A N 1
ATOM 759 C CA . SER A 1 91 ? 53.177 11.384 -74.815 1.00 96.56 91 SER A CA 1
ATOM 760 C C . SER A 1 91 ? 51.882 10.634 -74.477 1.00 96.56 91 SER A C 1
ATOM 762 O O . SER A 1 91 ? 51.545 10.452 -73.307 1.00 96.56 91 SER A O 1
ATOM 764 N N . LYS A 1 92 ? 51.205 10.069 -75.486 1.00 95.31 92 LYS A N 1
ATOM 765 C CA . LYS A 1 92 ? 49.985 9.271 -75.292 1.00 95.31 92 LYS A CA 1
ATOM 766 C C . LYS A 1 92 ? 50.228 8.002 -74.478 1.00 95.31 92 LYS A C 1
ATOM 768 O O . LYS A 1 92 ? 49.387 7.637 -73.661 1.00 95.31 92 LYS A O 1
ATOM 773 N N . ASN A 1 93 ? 51.378 7.350 -74.638 1.00 94.62 93 ASN A N 1
ATOM 774 C CA . ASN A 1 93 ? 51.758 6.201 -73.814 1.00 94.62 93 ASN A CA 1
ATOM 775 C C . ASN A 1 93 ? 52.014 6.584 -72.347 1.00 94.62 93 ASN A C 1
ATOM 777 O O . ASN A 1 93 ? 51.688 5.811 -71.444 1.00 94.62 93 ASN A O 1
ATOM 781 N N . GLU A 1 94 ? 52.592 7.756 -72.085 1.00 96.25 94 GLU A N 1
ATOM 782 C CA . GLU A 1 94 ? 52.773 8.278 -70.725 1.00 96.25 94 GLU A CA 1
ATOM 783 C C . GLU A 1 94 ? 51.425 8.634 -70.076 1.00 96.25 94 GLU A C 1
ATOM 785 O O . GLU A 1 94 ? 51.181 8.245 -68.930 1.00 96.25 94 GLU A O 1
ATOM 790 N N . GLU A 1 95 ? 50.515 9.269 -70.824 1.00 96.81 95 GLU A N 1
ATOM 791 C CA . GLU A 1 95 ? 49.130 9.521 -70.399 1.00 96.81 95 GLU A CA 1
ATOM 792 C C . GLU A 1 95 ? 48.379 8.214 -70.102 1.00 96.81 95 GLU A C 1
ATOM 794 O O . GLU A 1 95 ? 47.754 8.092 -69.050 1.00 96.81 95 GLU A O 1
ATOM 799 N N . LEU A 1 96 ? 48.485 7.203 -70.973 1.00 95.44 96 LEU A N 1
ATOM 800 C CA . LEU A 1 96 ? 47.849 5.899 -70.771 1.00 95.44 96 LEU A CA 1
ATOM 801 C C . LEU A 1 96 ? 48.340 5.225 -69.486 1.00 95.44 96 LEU A C 1
ATOM 803 O O . LEU A 1 96 ? 47.530 4.748 -68.693 1.00 95.44 96 LEU A O 1
ATOM 807 N N . LYS A 1 97 ? 49.657 5.231 -69.237 1.00 96.31 97 LYS A N 1
ATOM 808 C CA . LYS A 1 97 ? 50.231 4.702 -67.989 1.00 96.31 97 LYS A CA 1
ATOM 809 C C . LYS A 1 97 ? 49.733 5.464 -66.766 1.00 96.31 97 LYS A C 1
ATOM 811 O O . LYS A 1 97 ? 49.514 4.851 -65.724 1.00 96.31 97 LYS A O 1
ATOM 816 N N . LYS A 1 98 ? 49.563 6.785 -66.868 1.00 97.31 98 LYS A N 1
ATOM 817 C CA . LYS A 1 98 ? 48.982 7.592 -65.790 1.00 97.31 98 LYS A CA 1
ATOM 818 C C . LYS A 1 98 ? 47.535 7.170 -65.520 1.00 97.31 98 LYS A C 1
ATOM 820 O O . LYS A 1 98 ? 47.229 6.810 -64.390 1.00 97.31 98 LYS A O 1
ATOM 825 N N . TYR A 1 99 ? 46.691 7.105 -66.550 1.00 96.12 99 TYR A N 1
ATOM 826 C CA . TYR A 1 99 ? 45.296 6.683 -66.401 1.00 96.12 99 TYR A CA 1
ATOM 827 C C . TYR A 1 99 ? 45.151 5.258 -65.862 1.00 96.12 99 TYR A C 1
ATOM 829 O O . TYR A 1 99 ? 44.246 4.997 -65.077 1.00 96.12 99 TYR A O 1
ATOM 837 N N . GLN A 1 100 ? 46.048 4.341 -66.229 1.00 95.56 100 GLN A N 1
ATOM 838 C CA . GLN A 1 100 ? 46.062 2.987 -65.672 1.00 95.56 100 GLN A CA 1
ATOM 839 C C . GLN A 1 100 ? 46.352 2.977 -64.165 1.00 95.56 100 GLN A C 1
ATOM 841 O O . GLN A 1 100 ? 45.695 2.239 -63.431 1.00 95.56 100 GLN A O 1
ATOM 846 N N . ARG A 1 101 ? 47.298 3.803 -63.691 1.00 96.69 101 ARG A N 1
ATOM 847 C CA . ARG A 1 101 ? 47.571 3.946 -62.251 1.00 96.69 101 ARG A CA 1
ATOM 848 C C . ARG A 1 101 ? 46.389 4.577 -61.524 1.00 96.69 101 ARG A C 1
ATOM 850 O O . ARG A 1 101 ? 45.942 4.018 -60.531 1.00 96.69 101 ARG A O 1
ATOM 857 N N . ASP A 1 102 ? 45.850 5.671 -62.058 1.00 96.69 102 ASP A N 1
ATOM 858 C CA . ASP A 1 102 ? 44.707 6.369 -61.462 1.00 96.69 102 ASP A CA 1
ATOM 859 C C . ASP A 1 102 ? 43.485 5.435 -61.371 1.00 96.69 102 ASP A C 1
ATOM 861 O O . ASP A 1 102 ? 42.836 5.349 -60.331 1.00 96.69 102 ASP A O 1
ATOM 865 N N . HIS A 1 103 ? 43.209 4.660 -62.427 1.00 95.81 103 HIS A N 1
ATOM 866 C CA . HIS A 1 103 ? 42.143 3.655 -62.429 1.00 95.81 103 HIS A CA 1
ATOM 867 C C . HIS A 1 103 ? 42.364 2.577 -61.362 1.00 95.81 103 HIS A C 1
ATOM 869 O O . HIS A 1 103 ? 41.416 2.176 -60.688 1.00 95.81 103 HIS A O 1
ATOM 875 N N . HIS A 1 104 ? 43.600 2.100 -61.201 1.00 96.56 104 HIS A N 1
ATOM 876 C CA . HIS A 1 104 ? 43.925 1.110 -60.179 1.00 96.56 104 HIS A CA 1
ATOM 877 C C . HIS A 1 104 ? 43.687 1.658 -58.766 1.00 96.56 104 HIS A C 1
ATOM 879 O O . HIS A 1 104 ? 42.985 1.016 -57.989 1.00 96.56 104 HIS A O 1
ATOM 885 N N . THR A 1 105 ? 44.158 2.871 -58.468 1.00 97.25 105 THR A N 1
ATOM 886 C CA . THR A 1 105 ? 43.936 3.523 -57.167 1.00 97.25 105 THR A CA 1
ATOM 887 C C . THR A 1 105 ? 42.449 3.729 -56.876 1.00 97.25 105 THR A C 1
ATOM 889 O O . THR A 1 105 ? 41.977 3.380 -55.797 1.00 97.25 105 THR A O 1
ATOM 892 N N . VAL A 1 106 ? 41.672 4.212 -57.850 1.00 96.38 106 VAL A N 1
ATOM 893 C CA . VAL A 1 106 ? 40.219 4.389 -57.684 1.00 96.38 106 VAL A CA 1
ATOM 894 C C . VAL A 1 106 ? 39.506 3.049 -57.462 1.00 96.38 106 VAL A C 1
ATOM 896 O O . VAL A 1 106 ? 38.544 2.981 -56.695 1.00 96.38 106 VAL A O 1
ATOM 899 N N . ALA A 1 107 ? 39.963 1.968 -58.101 1.00 95.75 107 ALA A N 1
ATOM 900 C CA . ALA A 1 107 ? 39.402 0.635 -57.891 1.00 95.75 107 ALA A CA 1
ATOM 901 C C . ALA A 1 107 ? 39.662 0.112 -56.465 1.00 95.75 107 ALA A C 1
ATOM 903 O O . ALA A 1 107 ? 38.745 -0.426 -55.843 1.00 95.75 107 ALA A O 1
ATOM 904 N N . GLU A 1 108 ? 40.867 0.315 -55.925 1.00 97.06 108 GLU A N 1
ATO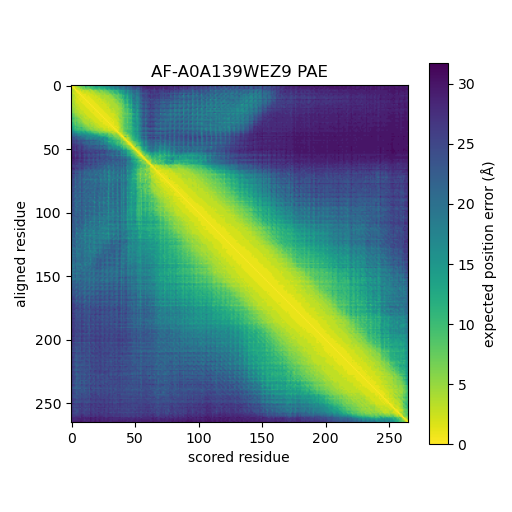M 905 C CA . GLU A 1 108 ? 41.202 -0.041 -54.538 1.00 97.06 108 GLU A CA 1
ATOM 906 C C . GLU A 1 108 ? 40.394 0.780 -53.523 1.00 97.06 108 GLU A C 1
ATOM 908 O O . GLU A 1 108 ? 39.856 0.235 -52.555 1.00 97.06 108 GLU A O 1
ATOM 913 N N . GLU A 1 109 ? 40.244 2.086 -53.760 1.00 97.12 109 GLU A N 1
ATOM 914 C CA . GLU A 1 109 ? 39.418 2.954 -52.918 1.00 97.12 109 GLU A CA 1
ATOM 915 C C . GLU A 1 109 ? 37.948 2.532 -52.940 1.00 97.12 109 GLU A C 1
ATOM 917 O O . GLU A 1 109 ? 37.312 2.470 -51.886 1.00 97.12 109 GLU A O 1
ATOM 922 N N . LYS A 1 110 ? 37.406 2.192 -54.117 1.00 96.88 110 LYS A N 1
ATOM 923 C CA . LYS A 1 110 ? 36.036 1.685 -54.255 1.00 96.88 110 LYS A CA 1
ATOM 924 C C . LYS A 1 110 ? 35.821 0.427 -53.412 1.00 96.88 110 LYS A C 1
ATOM 926 O O . LYS A 1 110 ? 34.812 0.347 -52.712 1.00 96.88 110 LYS A O 1
ATOM 931 N N . GLU A 1 111 ? 36.750 -0.526 -53.457 1.00 97.25 111 GLU A N 1
ATOM 932 C CA . GLU A 1 111 ? 36.651 -1.761 -52.671 1.00 97.25 111 GLU A CA 1
ATOM 933 C C . GLU A 1 111 ? 36.720 -1.472 -51.165 1.00 97.25 111 GLU A C 1
ATOM 935 O O . GLU A 1 111 ? 35.902 -1.967 -50.386 1.00 97.25 111 GLU A O 1
ATOM 940 N N . LYS A 1 112 ? 37.627 -0.582 -50.746 1.00 97.88 112 LYS A N 1
ATOM 941 C CA . LYS A 1 112 ? 37.730 -0.145 -49.348 1.00 97.88 112 LYS A CA 1
ATOM 942 C C . LYS A 1 112 ? 36.431 0.497 -48.851 1.00 97.88 112 LYS A C 1
ATOM 944 O O . LYS A 1 112 ? 35.948 0.145 -47.773 1.00 97.88 112 LYS A O 1
ATOM 949 N N . TRP A 1 113 ? 35.847 1.408 -49.630 1.00 97.69 113 TRP A N 1
ATOM 950 C CA . TRP A 1 113 ? 34.571 2.042 -49.291 1.00 97.69 113 TRP A CA 1
ATOM 951 C C . TRP A 1 113 ? 33.418 1.042 -49.261 1.00 97.69 113 TRP A C 1
ATOM 953 O O . TRP A 1 113 ? 32.554 1.138 -48.391 1.00 97.69 113 TRP A O 1
ATOM 963 N N . PHE A 1 114 ? 33.414 0.060 -50.162 1.00 97.00 114 PHE A N 1
ATOM 964 C CA . PHE A 1 114 ? 32.407 -0.996 -50.179 1.00 97.00 114 PHE A CA 1
ATOM 965 C C . PHE A 1 114 ? 32.467 -1.870 -48.918 1.00 97.00 114 PHE A C 1
ATOM 967 O O . PHE A 1 114 ? 31.436 -2.129 -48.290 1.00 97.00 114 PHE A O 1
ATOM 974 N N . LEU A 1 115 ? 33.668 -2.272 -48.492 1.00 97.75 115 LEU A N 1
ATOM 975 C CA . LEU A 1 115 ? 33.868 -3.007 -47.241 1.00 97.75 115 LEU A CA 1
ATOM 976 C C . LEU A 1 115 ? 33.415 -2.184 -46.030 1.00 97.75 115 LEU A C 1
ATOM 978 O O . LEU A 1 115 ? 32.665 -2.690 -45.193 1.00 97.75 115 LEU A O 1
ATOM 982 N N . GLN A 1 116 ? 33.804 -0.909 -45.963 1.00 97.81 116 GLN A N 1
ATOM 983 C CA . GLN A 1 116 ? 33.404 -0.018 -44.874 1.00 97.81 116 GLN A CA 1
ATOM 984 C C . GLN A 1 116 ? 31.884 0.184 -44.829 1.00 97.81 116 GLN A C 1
ATOM 986 O O . GLN A 1 116 ? 31.281 0.061 -43.764 1.00 97.81 116 GLN A O 1
ATOM 991 N N . TYR A 1 117 ? 31.243 0.403 -45.979 1.00 97.56 117 TYR A N 1
ATOM 992 C CA . TYR A 1 117 ? 29.788 0.503 -46.082 1.00 97.56 117 TYR A CA 1
ATOM 993 C C . TYR A 1 117 ? 29.088 -0.746 -45.532 1.00 97.56 117 TYR A C 1
ATOM 995 O O . TYR A 1 117 ? 28.125 -0.627 -44.778 1.00 97.56 117 TYR A O 1
ATOM 1003 N N . ASN A 1 118 ? 29.576 -1.946 -45.857 1.00 96.88 118 ASN A N 1
ATOM 1004 C CA . ASN A 1 118 ? 28.977 -3.186 -45.363 1.00 96.88 118 ASN A CA 1
ATOM 1005 C C . ASN A 1 118 ? 29.129 -3.350 -43.843 1.00 96.88 118 ASN A C 1
ATOM 1007 O O . ASN A 1 118 ? 28.206 -3.838 -43.186 1.00 96.88 118 ASN A O 1
ATOM 1011 N N . VAL A 1 119 ? 30.262 -2.931 -43.271 1.00 97.88 119 VAL A N 1
ATOM 1012 C CA . VAL A 1 119 ? 30.465 -2.927 -41.813 1.00 97.88 119 VAL A CA 1
ATOM 1013 C C . VAL A 1 119 ? 29.471 -1.982 -41.137 1.00 97.88 119 VAL A C 1
ATOM 1015 O O . VAL A 1 119 ? 28.747 -2.412 -40.237 1.00 97.88 119 VAL A O 1
ATOM 1018 N N . GLU A 1 120 ? 29.376 -0.739 -41.612 1.00 97.44 120 GLU A N 1
ATOM 1019 C CA . GLU A 1 120 ? 28.470 0.271 -41.053 1.00 97.44 120 GLU A CA 1
ATOM 1020 C C . GLU A 1 120 ? 26.999 -0.122 -41.219 1.00 97.44 120 GLU A C 1
ATOM 1022 O O . GLU A 1 120 ? 26.212 -0.037 -40.278 1.00 97.44 120 GLU A O 1
ATOM 1027 N N . LYS A 1 121 ? 26.623 -0.663 -42.383 1.00 97.56 121 LYS A N 1
ATOM 1028 C CA . LYS A 1 121 ? 25.276 -1.188 -42.633 1.00 97.56 121 LYS A CA 1
ATOM 1029 C C . LYS A 1 121 ? 24.895 -2.262 -41.616 1.00 97.56 121 LYS A C 1
ATOM 1031 O O . LYS A 1 121 ? 23.804 -2.225 -41.049 1.00 97.56 121 LYS A O 1
ATOM 1036 N N . ASN A 1 122 ? 25.793 -3.211 -41.359 1.00 96.62 122 ASN A N 1
ATOM 1037 C CA . ASN A 1 122 ? 25.552 -4.271 -40.384 1.00 96.62 122 ASN A CA 1
ATOM 1038 C C . ASN A 1 122 ? 25.496 -3.739 -38.944 1.00 96.62 122 ASN A C 1
ATOM 1040 O O . ASN A 1 122 ? 24.730 -4.263 -38.131 1.00 96.62 122 ASN A O 1
ATOM 1044 N N . ALA A 1 123 ? 26.289 -2.716 -38.616 1.00 97.88 123 ALA A N 1
ATOM 1045 C CA . ALA A 1 123 ? 26.224 -2.042 -37.323 1.00 97.88 123 ALA A CA 1
ATOM 1046 C C . ALA A 1 123 ? 24.879 -1.323 -37.136 1.00 97.88 123 ALA A C 1
ATOM 1048 O O . ALA A 1 123 ? 24.244 -1.498 -36.095 1.00 97.88 123 ALA A O 1
ATOM 1049 N N . ASN A 1 124 ? 24.399 -0.619 -38.164 1.00 97.12 124 ASN A N 1
ATOM 1050 C CA . ASN A 1 124 ? 23.126 0.094 -38.125 1.00 97.12 124 ASN A CA 1
ATOM 1051 C C . ASN A 1 124 ? 21.942 -0.863 -37.896 1.00 97.12 124 ASN A C 1
ATOM 1053 O O . ASN A 1 124 ? 21.160 -0.673 -36.970 1.00 97.12 124 ASN A O 1
ATOM 1057 N N . VAL A 1 125 ? 21.892 -1.993 -38.614 1.00 97.81 125 VAL A N 1
ATOM 1058 C CA . VAL A 1 125 ? 20.856 -3.028 -38.403 1.00 97.81 125 VAL A CA 1
ATOM 1059 C C . VAL A 1 125 ? 20.869 -3.580 -36.969 1.00 97.81 125 VAL A C 1
ATOM 1061 O O . VAL A 1 125 ? 19.822 -3.901 -36.401 1.00 97.81 125 VAL A O 1
ATOM 1064 N N . LYS A 1 126 ? 22.049 -3.724 -36.350 1.00 97.88 126 LYS A N 1
ATOM 1065 C CA . LYS A 1 126 ? 22.147 -4.151 -34.943 1.00 97.88 126 LYS A CA 1
ATOM 1066 C C . LYS A 1 126 ? 21.614 -3.077 -33.995 1.00 97.88 126 LYS A C 1
ATOM 1068 O O . LYS A 1 126 ? 20.907 -3.423 -33.050 1.00 97.88 126 LYS A O 1
ATOM 1073 N N . GLN A 1 127 ? 21.933 -1.809 -34.245 1.00 97.94 127 GLN A N 1
ATOM 1074 C CA . GLN A 1 127 ? 21.450 -0.683 -33.445 1.00 97.94 127 GLN A CA 1
ATOM 1075 C C . GLN A 1 127 ? 19.928 -0.536 -33.548 1.00 97.94 127 GLN A C 1
ATOM 1077 O O . GLN A 1 127 ? 19.266 -0.438 -32.520 1.00 97.94 127 GLN A O 1
ATOM 1082 N N . GLU A 1 128 ? 19.352 -0.641 -34.746 1.00 97.94 128 GLU A N 1
ATOM 1083 C CA . GLU A 1 128 ? 17.897 -0.621 -34.962 1.00 97.94 128 GLU A CA 1
ATOM 1084 C C . GLU A 1 128 ? 17.183 -1.713 -34.153 1.00 97.94 128 GLU A C 1
ATOM 1086 O O . GLU A 1 128 ? 16.201 -1.444 -33.457 1.00 97.94 128 GLU A O 1
ATOM 1091 N N . LYS A 1 129 ? 17.717 -2.943 -34.158 1.00 98.06 129 LYS A N 1
ATOM 1092 C CA . LYS A 1 129 ? 17.178 -4.046 -33.343 1.00 98.06 129 LYS A CA 1
ATOM 1093 C C . LYS A 1 129 ? 17.265 -3.764 -31.843 1.00 98.06 129 LYS A C 1
ATOM 1095 O O . LYS A 1 129 ? 16.332 -4.087 -31.110 1.00 98.06 129 LYS A O 1
ATOM 1100 N N . GLN A 1 130 ? 18.365 -3.171 -31.376 1.00 98.31 130 GLN A N 1
ATOM 1101 C CA . GLN A 1 130 ? 18.516 -2.792 -29.969 1.00 98.31 130 GLN A CA 1
ATOM 1102 C C . GLN A 1 130 ? 17.529 -1.693 -29.570 1.00 98.31 130 GLN A C 1
ATOM 1104 O O . GLN A 1 130 ? 16.891 -1.808 -28.527 1.00 98.31 130 GLN A O 1
ATOM 1109 N N . ILE A 1 131 ? 17.352 -0.670 -30.410 1.00 98.19 131 ILE A N 1
ATOM 1110 C CA . ILE A 1 131 ? 16.381 0.407 -30.187 1.00 98.19 131 ILE A CA 1
ATOM 1111 C C . ILE A 1 131 ? 14.965 -0.168 -30.094 1.00 98.19 131 ILE A C 1
ATOM 1113 O O . ILE A 1 131 ? 14.241 0.141 -29.149 1.00 98.19 131 ILE A O 1
ATOM 1117 N N . ALA A 1 132 ? 14.584 -1.061 -31.012 1.00 98.19 132 ALA A N 1
ATOM 1118 C CA . ALA A 1 132 ? 13.282 -1.725 -30.969 1.00 98.19 132 ALA A CA 1
ATOM 1119 C C . ALA A 1 132 ? 13.078 -2.525 -29.667 1.00 98.19 132 ALA A C 1
ATOM 1121 O O . ALA A 1 132 ? 12.024 -2.427 -29.034 1.00 98.19 132 ALA A O 1
ATOM 1122 N N . ALA A 1 133 ? 14.098 -3.267 -29.221 1.00 98.19 133 ALA A N 1
ATOM 1123 C CA . ALA A 1 133 ? 14.047 -4.018 -27.968 1.00 98.19 133 ALA A CA 1
ATOM 1124 C C . ALA A 1 133 ? 13.928 -3.101 -26.736 1.00 98.19 133 ALA A C 1
ATOM 1126 O O . ALA A 1 133 ? 13.132 -3.378 -25.835 1.00 98.19 133 ALA A O 1
ATOM 1127 N N . TYR A 1 134 ? 14.677 -1.994 -26.696 1.00 98.38 134 TYR A N 1
ATOM 1128 C CA . TYR A 1 134 ? 14.587 -1.022 -25.607 1.00 98.38 134 TYR A CA 1
ATOM 1129 C C . TYR A 1 134 ? 13.234 -0.316 -25.569 1.00 98.38 134 TYR A C 1
ATOM 1131 O O . TYR A 1 134 ? 12.670 -0.190 -24.485 1.00 98.38 134 TYR A O 1
ATOM 1139 N N . ASN A 1 135 ? 12.675 0.060 -26.720 1.00 98.19 135 ASN A N 1
ATOM 1140 C CA . ASN A 1 135 ? 11.342 0.658 -26.795 1.00 98.19 135 ASN A CA 1
ATOM 1141 C C . ASN A 1 135 ? 10.259 -0.307 -26.302 1.00 98.19 135 ASN A C 1
ATOM 1143 O O . ASN A 1 135 ? 9.407 0.082 -25.508 1.00 98.19 135 ASN A O 1
ATOM 1147 N N . SER A 1 136 ? 10.325 -1.585 -26.690 1.00 98.38 136 SER A N 1
ATOM 1148 C CA . SER A 1 136 ? 9.395 -2.602 -26.184 1.00 98.38 136 SER A CA 1
ATOM 1149 C C . SER A 1 136 ? 9.511 -2.773 -24.662 1.00 98.38 136 SER A C 1
ATOM 1151 O O . SER A 1 136 ? 8.505 -2.801 -23.952 1.00 98.38 136 SER A O 1
ATOM 1153 N N . LYS A 1 137 ? 10.740 -2.810 -24.130 1.00 98.56 137 LYS A N 1
ATOM 1154 C CA . LYS A 1 137 ? 10.981 -2.894 -22.682 1.00 98.56 137 LYS A CA 1
ATOM 1155 C C . LYS A 1 137 ? 10.484 -1.653 -21.937 1.00 98.56 137 LYS A C 1
ATOM 1157 O O . LYS A 1 137 ? 9.941 -1.790 -20.841 1.00 98.56 137 LYS A O 1
ATOM 1162 N N . LEU A 1 138 ? 10.666 -0.466 -22.514 1.00 98.38 138 LEU A N 1
ATOM 1163 C CA . LEU A 1 138 ? 10.172 0.791 -21.961 1.00 98.38 138 LEU A CA 1
ATOM 1164 C C . LEU A 1 138 ? 8.644 0.778 -21.883 1.00 98.38 138 LEU A C 1
ATOM 1166 O O . LEU A 1 138 ? 8.104 1.007 -20.806 1.00 98.38 138 LEU A O 1
ATOM 1170 N N . GLN A 1 139 ? 7.964 0.399 -22.966 1.00 98.50 139 GLN A N 1
ATOM 1171 C CA . GLN A 1 139 ? 6.505 0.304 -23.005 1.00 98.50 139 GLN A CA 1
ATOM 1172 C C . GLN A 1 139 ? 5.966 -0.668 -21.944 1.00 98.50 139 GLN A C 1
ATOM 1174 O O . GLN A 1 139 ? 5.026 -0.343 -21.219 1.00 98.50 139 GLN A O 1
ATOM 1179 N N . LEU A 1 140 ? 6.589 -1.843 -21.786 1.00 98.31 140 LEU A N 1
ATOM 1180 C CA . LEU A 1 140 ? 6.224 -2.782 -20.718 1.00 98.31 140 LEU A CA 1
ATOM 1181 C C . LEU A 1 140 ? 6.381 -2.141 -19.331 1.00 98.31 140 LEU A C 1
ATOM 1183 O O . LEU A 1 140 ? 5.475 -2.227 -18.502 1.00 98.31 140 LEU A O 1
ATOM 1187 N N . LYS A 1 141 ? 7.492 -1.438 -19.088 1.00 98.25 141 LYS A N 1
ATOM 1188 C CA . LYS A 1 141 ? 7.729 -0.751 -17.811 1.00 98.25 141 LYS A CA 1
ATOM 1189 C C . LYS A 1 141 ? 6.754 0.397 -17.560 1.00 98.25 141 LYS A C 1
ATOM 1191 O O . LYS A 1 141 ? 6.344 0.590 -16.420 1.00 98.25 141 LYS A O 1
ATOM 1196 N N . GLU A 1 142 ? 6.336 1.122 -18.591 1.00 98.38 142 GLU A N 1
ATOM 1197 C CA . GLU A 1 142 ? 5.300 2.153 -18.486 1.00 98.38 142 GLU A CA 1
ATOM 1198 C C . GLU A 1 142 ? 3.944 1.550 -18.105 1.00 98.38 142 GLU A C 1
ATOM 1200 O O . GLU A 1 142 ? 3.279 2.067 -17.206 1.00 98.38 142 GLU A O 1
ATOM 1205 N N . THR A 1 143 ? 3.558 0.423 -18.715 1.00 98.44 143 THR A N 1
ATOM 1206 C CA . THR A 1 143 ? 2.307 -0.268 -18.357 1.00 98.44 143 THR A CA 1
ATOM 1207 C C . THR A 1 143 ? 2.316 -0.784 -16.917 1.00 98.44 143 THR A C 1
ATOM 1209 O O . THR A 1 143 ? 1.337 -0.594 -16.195 1.00 98.44 143 THR A O 1
ATOM 1212 N N . GLU A 1 144 ? 3.434 -1.356 -16.463 1.00 98.38 144 GLU A N 1
ATOM 1213 C CA . GLU A 1 144 ? 3.626 -1.797 -15.077 1.00 98.38 144 GLU A CA 1
ATOM 1214 C C . GLU A 1 144 ? 3.556 -0.612 -14.102 1.00 98.38 144 GLU A C 1
ATOM 1216 O O . GLU A 1 144 ? 2.862 -0.674 -13.090 1.00 98.38 144 GLU A O 1
ATOM 1221 N N . ASN A 1 145 ? 4.199 0.513 -14.433 1.00 98.50 145 ASN A N 1
ATOM 1222 C CA . ASN A 1 145 ? 4.167 1.724 -13.611 1.00 98.50 145 ASN A CA 1
ATOM 1223 C C . ASN A 1 145 ? 2.743 2.288 -13.475 1.00 98.50 145 ASN A C 1
ATOM 1225 O O . ASN A 1 145 ? 2.330 2.675 -12.383 1.00 98.50 145 ASN A O 1
ATOM 1229 N N . LEU A 1 146 ? 1.971 2.300 -14.566 1.00 98.56 146 LEU A N 1
ATOM 1230 C CA . LEU A 1 146 ? 0.569 2.719 -14.542 1.00 98.56 146 LEU A CA 1
ATOM 1231 C C . LEU A 1 146 ? -0.298 1.792 -13.680 1.00 98.56 146 LEU A C 1
ATOM 1233 O O . LEU A 1 146 ? -1.151 2.285 -12.943 1.00 98.56 146 LEU A O 1
ATOM 1237 N N . ALA A 1 147 ? -0.078 0.477 -13.745 1.00 98.50 147 ALA A N 1
ATOM 1238 C CA . ALA A 1 147 ? -0.784 -0.484 -12.900 1.00 98.50 147 ALA A CA 1
ATOM 1239 C C . ALA A 1 147 ? -0.465 -0.261 -11.413 1.00 98.50 147 ALA A C 1
ATOM 1241 O O . ALA A 1 147 ? -1.383 -0.101 -10.608 1.00 98.50 147 ALA A O 1
ATOM 1242 N N . LEU A 1 148 ? 0.821 -0.129 -11.071 1.00 98.56 148 LEU A N 1
ATOM 1243 C CA . LEU A 1 148 ? 1.272 0.135 -9.701 1.00 98.56 148 LEU A CA 1
ATOM 1244 C C . LEU A 1 148 ? 0.743 1.468 -9.154 1.00 98.56 148 LEU A C 1
ATOM 1246 O O . LEU A 1 148 ? 0.395 1.559 -7.979 1.00 98.56 148 LEU A O 1
ATOM 1250 N N . LYS A 1 149 ? 0.645 2.512 -9.987 1.00 98.50 149 LYS A N 1
ATOM 1251 C CA . LYS A 1 149 ? 0.042 3.794 -9.584 1.00 98.50 149 LYS A CA 1
ATOM 1252 C C . LYS A 1 149 ? -1.431 3.643 -9.211 1.00 98.50 149 LYS A C 1
ATOM 1254 O O . LYS A 1 149 ? -1.831 4.149 -8.166 1.00 98.50 149 LYS A O 1
ATOM 1259 N N . LYS A 1 150 ? -2.211 2.917 -10.019 1.00 98.56 150 LYS A N 1
ATOM 1260 C CA . LYS A 1 150 ? -3.630 2.647 -9.731 1.00 98.56 150 LYS A CA 1
ATOM 1261 C C . LYS A 1 150 ? -3.806 1.836 -8.450 1.00 98.56 150 LYS A C 1
ATOM 1263 O O . LYS A 1 150 ? -4.655 2.171 -7.632 1.00 98.56 150 LYS A O 1
ATOM 1268 N N . GLU A 1 151 ? -2.984 0.808 -8.248 1.00 98.50 151 GLU A N 1
ATOM 1269 C CA . GLU A 1 151 ? -3.000 0.013 -7.015 1.00 98.50 151 GLU A CA 1
ATOM 1270 C C . GLU A 1 151 ? -2.653 0.871 -5.788 1.00 98.50 151 GLU A C 1
ATOM 1272 O O . GLU A 1 151 ? -3.319 0.788 -4.760 1.00 98.50 151 GLU A O 1
ATOM 1277 N N . ASN A 1 152 ? -1.674 1.774 -5.903 1.00 98.44 152 ASN A N 1
ATOM 1278 C CA . ASN A 1 152 ? -1.309 2.694 -4.824 1.00 98.44 152 ASN A CA 1
ATOM 1279 C C . ASN A 1 152 ? -2.453 3.660 -4.463 1.00 98.44 152 ASN A C 1
ATOM 1281 O O . ASN A 1 152 ? -2.710 3.908 -3.286 1.00 98.44 152 ASN A O 1
ATOM 1285 N N . GLU A 1 153 ? -3.151 4.200 -5.464 1.00 98.50 153 GLU A N 1
ATOM 1286 C CA . GLU A 1 153 ? -4.330 5.048 -5.255 1.00 98.50 153 GLU A CA 1
ATOM 1287 C C . GLU A 1 153 ? -5.473 4.278 -4.584 1.00 98.50 153 GLU A C 1
ATOM 1289 O O . GLU A 1 153 ? -6.080 4.789 -3.639 1.00 98.50 153 GLU A O 1
ATOM 1294 N N . GLN A 1 154 ? -5.710 3.034 -5.007 1.00 98.50 154 GLN A N 1
ATOM 1295 C CA . GLN A 1 154 ? -6.700 2.156 -4.391 1.00 98.50 154 GLN A CA 1
ATOM 1296 C C . GLN A 1 154 ? -6.362 1.879 -2.919 1.00 98.50 154 GLN A C 1
ATOM 1298 O O . GLN A 1 154 ? -7.186 2.135 -2.044 1.00 98.50 154 GLN A O 1
ATOM 1303 N N . LEU A 1 155 ? -5.123 1.472 -2.624 1.00 98.56 155 LEU A N 1
ATOM 1304 C CA . LEU A 1 155 ? -4.666 1.206 -1.256 1.00 98.56 155 LEU A CA 1
ATOM 1305 C C . LEU A 1 155 ? -4.766 2.443 -0.352 1.00 98.56 155 LEU A C 1
ATOM 1307 O O . LEU A 1 155 ? -5.106 2.325 0.825 1.00 98.56 155 LEU A O 1
ATOM 1311 N N . LYS A 1 156 ? -4.508 3.645 -0.881 1.00 98.62 156 LYS A N 1
ATOM 1312 C CA . LYS A 1 156 ? -4.705 4.901 -0.136 1.00 98.62 156 LYS A CA 1
ATOM 1313 C C . LYS A 1 156 ? -6.174 5.154 0.195 1.00 98.62 156 LYS A C 1
ATOM 1315 O O . LYS A 1 156 ? -6.473 5.612 1.299 1.00 98.62 156 LYS A O 1
ATOM 1320 N N . SER A 1 157 ? -7.072 4.879 -0.749 1.00 98.56 157 SER A N 1
ATOM 1321 C CA . SER A 1 157 ? -8.518 4.985 -0.535 1.00 98.56 157 SER A CA 1
ATOM 1322 C C . SER A 1 157 ? -8.982 4.006 0.547 1.00 98.56 157 SER A C 1
ATOM 1324 O O . SER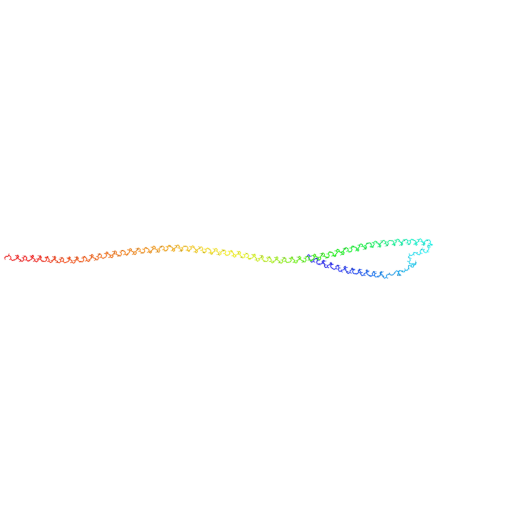 A 1 157 ? -9.634 4.411 1.511 1.00 98.56 157 SER A O 1
ATOM 1326 N N . ASP A 1 158 ? -8.553 2.747 0.455 1.00 98.56 158 ASP A N 1
ATOM 1327 C CA . ASP A 1 158 ? -8.909 1.701 1.416 1.00 98.56 158 ASP A CA 1
ATOM 1328 C C . ASP A 1 158 ? -8.374 2.015 2.817 1.00 98.56 158 ASP A C 1
ATOM 1330 O O . ASP A 1 158 ? -9.109 1.911 3.798 1.00 98.56 158 ASP A O 1
ATOM 1334 N N . LEU A 1 159 ? -7.135 2.506 2.925 1.00 98.50 159 LEU A N 1
ATOM 1335 C CA . LEU A 1 159 ? -6.555 2.944 4.197 1.00 98.50 159 LEU A CA 1
ATOM 1336 C C . LEU A 1 159 ? -7.380 4.063 4.844 1.00 98.50 159 LEU A C 1
ATOM 1338 O O . LEU A 1 159 ? -7.608 4.042 6.056 1.00 98.50 159 LEU A O 1
ATOM 1342 N N . LYS A 1 160 ? -7.857 5.031 4.054 1.00 98.62 160 LYS A N 1
ATOM 1343 C CA . LYS A 1 160 ? -8.723 6.109 4.551 1.00 98.62 160 LYS A CA 1
ATOM 1344 C C . LYS A 1 160 ? -10.057 5.560 5.063 1.00 98.62 160 LYS A C 1
ATOM 1346 O O . LYS A 1 160 ? -10.511 5.985 6.127 1.00 98.62 160 LYS A O 1
ATOM 1351 N N . ASN A 1 161 ? -10.657 4.614 4.342 1.00 98.25 161 ASN A N 1
ATOM 1352 C CA . ASN A 1 161 ? -11.913 3.981 4.742 1.00 98.25 161 ASN A CA 1
ATOM 1353 C C . ASN A 1 161 ? -11.741 3.198 6.048 1.00 98.25 161 ASN A C 1
ATOM 1355 O O . ASN A 1 161 ? -12.436 3.492 7.021 1.00 98.25 161 ASN A O 1
ATOM 1359 N N . ILE A 1 162 ? -10.741 2.316 6.119 1.00 98.44 162 ILE A N 1
ATOM 1360 C CA . ILE A 1 162 ? -10.421 1.527 7.319 1.00 98.44 162 ILE A CA 1
ATOM 1361 C C . ILE A 1 162 ? -10.121 2.441 8.512 1.00 98.44 162 ILE A C 1
ATOM 1363 O O . ILE A 1 162 ? -10.589 2.190 9.619 1.00 98.44 162 ILE A O 1
ATOM 1367 N N . SER A 1 163 ? -9.384 3.537 8.308 1.00 98.50 163 SER A N 1
ATOM 1368 C CA . SER A 1 163 ? -9.118 4.511 9.373 1.00 98.50 163 SER A CA 1
ATOM 1369 C C . SER A 1 163 ? -10.409 5.147 9.904 1.00 98.50 163 SER A C 1
ATOM 1371 O O . SER A 1 163 ? -10.569 5.320 11.114 1.00 98.50 163 SER A O 1
ATOM 1373 N N . SER A 1 164 ? -11.359 5.472 9.023 1.00 98.19 164 SER A N 1
ATOM 1374 C CA . SER A 1 164 ? -12.655 6.024 9.431 1.00 98.19 164 SER A CA 1
ATOM 1375 C C . SER A 1 164 ? -13.501 5.014 10.219 1.00 98.19 164 SER A C 1
ATOM 1377 O O . SER A 1 164 ? -14.077 5.368 11.250 1.00 98.19 164 SER A O 1
ATOM 1379 N N . GLU A 1 165 ? -13.507 3.748 9.795 1.00 98.38 165 GLU A N 1
ATOM 1380 C CA . GLU A 1 165 ? -14.206 2.654 10.472 1.00 98.38 165 GLU A CA 1
ATOM 1381 C C . GLU A 1 165 ? -13.592 2.357 11.841 1.00 98.38 165 GLU A C 1
ATOM 1383 O O . GLU A 1 165 ? -14.314 2.237 12.832 1.00 98.38 165 GLU A O 1
ATOM 1388 N N . LEU A 1 166 ? -12.259 2.331 11.925 1.00 98.38 166 LEU A N 1
ATOM 1389 C CA . LEU A 1 166 ? -11.532 2.158 13.179 1.00 98.38 166 LEU A CA 1
ATOM 1390 C C . LEU A 1 166 ? -11.905 3.254 14.182 1.00 98.38 166 LEU A C 1
ATOM 1392 O O . LEU A 1 166 ? -12.274 2.947 15.314 1.00 98.38 166 LEU A O 1
ATOM 1396 N N . ASN A 1 167 ? -11.908 4.519 13.754 1.00 98.44 167 ASN A N 1
ATOM 1397 C CA . ASN A 1 167 ? -12.323 5.640 14.599 1.00 98.44 167 ASN A CA 1
ATOM 1398 C C . ASN A 1 167 ? -13.779 5.499 15.080 1.00 98.44 167 ASN A C 1
ATOM 1400 O O . ASN A 1 167 ? -14.097 5.805 16.234 1.00 98.44 167 ASN A O 1
ATOM 1404 N N . ALA A 1 168 ? -14.685 5.019 14.223 1.00 98.38 168 ALA A N 1
ATOM 1405 C CA . ALA A 1 168 ? -16.071 4.760 14.607 1.00 98.38 168 ALA A CA 1
ATOM 1406 C C . ALA A 1 168 ? -16.171 3.640 15.661 1.00 98.38 168 ALA A C 1
ATOM 1408 O O . ALA A 1 168 ? -16.870 3.797 16.671 1.00 98.38 168 ALA A O 1
ATOM 1409 N N . CYS A 1 169 ? -15.434 2.543 15.471 1.00 98.25 169 CYS A N 1
ATOM 1410 C CA . CYS A 1 169 ? -15.337 1.440 16.424 1.00 98.25 169 CYS A CA 1
ATOM 1411 C C . CYS A 1 169 ? -14.744 1.886 17.767 1.00 98.25 169 CYS A C 1
ATOM 1413 O O . CYS A 1 169 ? -15.317 1.574 18.811 1.00 98.25 169 CYS A O 1
ATOM 1415 N N . GLU A 1 170 ? -13.661 2.664 17.764 1.00 98.56 170 GLU A N 1
ATOM 1416 C CA . GLU A 1 170 ? -13.052 3.214 18.979 1.00 98.56 170 GLU A CA 1
ATOM 1417 C C . GLU A 1 170 ? -14.023 4.107 19.753 1.00 98.56 170 GLU A C 1
ATOM 1419 O O . GLU A 1 170 ? -14.123 4.015 20.978 1.00 98.56 170 GLU A O 1
ATOM 1424 N N . ASN A 1 171 ? -14.783 4.953 19.057 1.00 98.56 171 ASN A N 1
ATOM 1425 C CA . ASN A 1 171 ? -15.782 5.808 19.692 1.00 98.56 171 ASN A CA 1
ATOM 1426 C C . ASN A 1 171 ? -16.918 4.991 20.319 1.00 98.56 171 ASN A C 1
ATOM 1428 O O . ASN A 1 171 ? -17.351 5.291 21.435 1.00 98.56 171 ASN A O 1
ATOM 1432 N N . ARG A 1 172 ? -17.381 3.934 19.642 1.00 98.50 172 ARG A N 1
ATOM 1433 C CA . ARG A 1 172 ? -18.366 3.001 20.203 1.00 98.50 172 ARG A CA 1
ATOM 1434 C C . ARG A 1 172 ? -17.807 2.272 21.426 1.00 98.50 172 ARG A C 1
ATOM 1436 O O . ARG A 1 172 ? -18.500 2.186 22.438 1.00 98.50 172 ARG A O 1
ATOM 1443 N N . LEU A 1 173 ? -16.560 1.808 21.361 1.00 98.38 173 LEU A N 1
ATOM 1444 C CA . LEU A 1 173 ? -15.878 1.158 22.478 1.00 98.38 173 LEU A CA 1
ATOM 1445 C C . LEU A 1 173 ? -15.774 2.100 23.683 1.00 98.38 173 LEU A C 1
ATOM 1447 O O . LEU A 1 173 ? -16.145 1.714 24.786 1.00 98.38 173 LEU A O 1
ATOM 1451 N N . LYS A 1 174 ? -15.360 3.358 23.475 1.00 98.44 174 LYS A N 1
ATOM 1452 C CA . LYS A 1 174 ? -15.289 4.378 24.535 1.00 98.44 174 LYS A CA 1
ATOM 1453 C C . LYS A 1 174 ? -16.637 4.575 25.234 1.00 98.44 174 LYS A C 1
ATOM 1455 O O . LYS A 1 174 ? -16.667 4.633 26.461 1.00 98.44 174 LYS A O 1
ATOM 1460 N N . ARG A 1 175 ? -17.746 4.634 24.484 1.00 98.25 175 ARG A N 1
ATOM 1461 C CA . ARG A 1 175 ? -19.102 4.752 25.059 1.00 98.25 175 ARG A CA 1
ATOM 1462 C C . ARG A 1 175 ? -19.469 3.540 25.913 1.00 98.25 175 ARG A C 1
ATOM 1464 O O . ARG A 1 175 ? -19.875 3.717 27.057 1.00 98.25 175 ARG A O 1
ATOM 1471 N N . ILE A 1 176 ? -19.257 2.329 25.395 1.00 98.00 176 ILE A N 1
ATOM 1472 C CA . ILE A 1 176 ? -19.544 1.086 26.130 1.00 98.00 176 ILE A CA 1
ATOM 1473 C C . ILE A 1 176 ? -18.704 1.010 27.410 1.00 98.00 176 ILE A C 1
ATOM 1475 O O . ILE A 1 176 ? -19.226 0.669 28.467 1.00 98.00 176 ILE A O 1
ATOM 1479 N N . THR A 1 177 ? -17.424 1.382 27.353 1.00 98.25 177 THR A N 1
ATOM 1480 C CA . THR A 1 177 ? -16.555 1.422 28.536 1.00 98.25 177 THR A CA 1
ATOM 1481 C C . THR A 1 177 ? -17.068 2.412 29.583 1.00 98.25 177 THR A C 1
ATOM 1483 O O . THR A 1 177 ? -17.107 2.084 30.766 1.00 98.25 177 THR A O 1
ATOM 1486 N N . GLN A 1 178 ? -17.514 3.605 29.174 1.00 98.12 178 GLN A N 1
ATOM 1487 C CA . GLN A 1 178 ? -18.103 4.583 30.096 1.00 98.12 178 GLN A CA 1
ATOM 1488 C C . GLN A 1 178 ? -19.400 4.071 30.740 1.00 98.12 178 GLN A C 1
ATOM 1490 O O . GLN A 1 178 ? -19.597 4.247 31.942 1.00 98.12 178 GLN A O 1
ATOM 1495 N N . GLU A 1 179 ? -20.284 3.437 29.968 1.00 98.19 179 GLU A N 1
ATOM 1496 C CA . GLU A 1 179 ? -21.512 2.823 30.491 1.00 98.19 179 GLU A CA 1
ATOM 1497 C C . GLU A 1 179 ? -21.213 1.677 31.460 1.00 98.19 179 GLU A C 1
ATOM 1499 O O . GLU A 1 179 ? -21.832 1.576 32.517 1.00 98.19 179 GLU A O 1
ATOM 1504 N N . LEU A 1 180 ? -20.220 0.847 31.145 1.00 98.25 180 LEU A N 1
ATOM 1505 C CA . LEU A 1 180 ? -19.784 -0.250 31.999 1.00 98.25 180 LEU A CA 1
ATOM 1506 C C . LEU A 1 180 ? -19.263 0.262 33.348 1.00 98.25 180 LEU A C 1
ATOM 1508 O O . LEU A 1 180 ? -19.624 -0.291 34.388 1.00 98.25 180 LEU A O 1
ATOM 1512 N N . GLU A 1 181 ? -18.472 1.337 33.358 1.00 98.25 181 GLU A N 1
ATOM 1513 C CA . GLU A 1 181 ? -18.008 1.951 34.606 1.00 98.25 181 GLU A CA 1
ATOM 1514 C C . GLU A 1 181 ? -19.158 2.578 35.410 1.00 98.25 181 GLU A C 1
ATOM 1516 O O . GLU A 1 181 ? -19.215 2.388 36.625 1.00 98.25 181 GLU A O 1
ATOM 1521 N N . LYS A 1 182 ? -20.137 3.222 34.756 1.00 98.38 182 LYS A N 1
ATOM 1522 C CA . LYS A 1 182 ? -21.363 3.705 35.425 1.00 98.38 182 LYS A CA 1
ATOM 1523 C C . LYS A 1 182 ? -22.175 2.567 36.047 1.00 98.38 182 LYS A C 1
ATOM 1525 O O . LYS A 1 182 ? -22.644 2.681 37.175 1.00 98.38 182 LYS A O 1
ATOM 1530 N N . ASN A 1 183 ? -22.323 1.449 35.343 1.00 97.94 183 ASN A N 1
ATOM 1531 C CA . ASN A 1 183 ? -23.052 0.293 35.861 1.00 97.94 183 ASN A CA 1
ATOM 1532 C C . ASN A 1 183 ? -22.311 -0.359 37.035 1.00 97.94 183 ASN A C 1
ATOM 1534 O O . ASN A 1 183 ? -22.939 -0.763 38.013 1.00 97.94 183 ASN A O 1
ATOM 1538 N N . LYS A 1 184 ? -20.973 -0.417 36.993 1.00 98.50 184 LYS A N 1
ATOM 1539 C CA . LYS A 1 184 ? -20.160 -0.883 38.127 1.00 98.50 184 LYS A CA 1
ATOM 1540 C C . LYS A 1 184 ? -20.328 0.003 39.357 1.00 98.50 184 LYS A C 1
ATOM 1542 O O . LYS A 1 184 ? -20.430 -0.534 40.461 1.00 98.50 184 LYS A O 1
ATOM 1547 N N . THR A 1 185 ? -20.319 1.328 39.202 1.00 98.19 185 THR A N 1
ATOM 1548 C CA . THR A 1 185 ? -20.508 2.242 40.338 1.00 98.19 185 THR A CA 1
ATOM 1549 C C . THR A 1 185 ? -21.919 2.125 40.904 1.00 98.19 185 THR A C 1
ATOM 1551 O O . THR A 1 185 ? -22.049 1.925 42.108 1.00 98.19 185 THR A O 1
ATOM 1554 N N . ALA A 1 186 ? -22.952 2.115 40.056 1.00 98.12 186 ALA A N 1
ATOM 1555 C CA . ALA A 1 186 ? -24.337 1.905 40.480 1.00 98.12 186 ALA A CA 1
ATOM 1556 C C . ALA A 1 186 ? -24.519 0.580 41.243 1.00 98.12 186 ALA A C 1
ATOM 1558 O O . ALA A 1 186 ? -25.140 0.548 42.303 1.00 98.12 186 ALA A O 1
ATOM 1559 N N . LEU A 1 187 ? -23.910 -0.509 40.762 1.00 98.25 187 LEU A N 1
ATOM 1560 C CA . LEU A 1 187 ? -23.964 -1.814 41.422 1.00 98.25 187 LEU A CA 1
ATOM 1561 C C . LEU A 1 187 ? -23.263 -1.819 42.788 1.00 98.25 187 LEU A C 1
ATOM 1563 O O . LEU A 1 187 ? -23.728 -2.486 43.712 1.00 98.25 187 LEU A O 1
ATOM 1567 N N . LYS A 1 188 ? -22.155 -1.083 42.944 1.00 98.31 188 LYS A N 1
ATOM 1568 C CA . LYS A 1 188 ? -21.503 -0.912 44.254 1.00 98.31 188 LYS A CA 1
ATOM 1569 C C . LYS A 1 188 ? -22.406 -0.158 45.229 1.00 98.31 188 LYS A C 1
ATOM 1571 O O . LYS A 1 188 ? -22.536 -0.603 46.365 1.00 98.31 188 LYS A O 1
ATOM 1576 N N . THR A 1 189 ? -23.041 0.925 44.781 1.00 98.12 189 THR A N 1
ATOM 1577 C CA . THR A 1 189 ? -23.976 1.708 45.600 1.00 98.12 189 THR A CA 1
ATOM 1578 C C . THR A 1 189 ? -25.169 0.862 46.037 1.00 98.12 189 THR A C 1
ATOM 1580 O O . THR A 1 189 ? -25.411 0.744 47.233 1.00 98.12 189 THR A O 1
ATOM 1583 N N . LEU A 1 190 ? -25.827 0.163 45.106 1.00 98.06 190 LEU A N 1
ATOM 1584 C CA . LEU A 1 190 ? -26.965 -0.710 45.418 1.00 98.06 190 LEU A CA 1
ATOM 1585 C C . LEU A 1 190 ? -26.610 -1.817 46.419 1.00 98.06 190 LEU A C 1
ATOM 1587 O O . LEU A 1 190 ? -27.404 -2.130 47.298 1.00 98.06 190 LEU A O 1
ATOM 1591 N N . ARG A 1 191 ? -25.409 -2.405 46.327 1.00 98.19 191 ARG A N 1
ATOM 1592 C CA . ARG A 1 191 ? -24.945 -3.402 47.310 1.00 98.19 191 ARG A CA 1
ATOM 1593 C C . ARG A 1 191 ? -24.779 -2.813 48.709 1.00 98.19 191 ARG A C 1
ATOM 1595 O O . ARG A 1 191 ? -25.036 -3.503 49.694 1.00 98.19 191 ARG A O 1
ATOM 1602 N N . GLN A 1 192 ? -24.308 -1.572 48.797 1.00 97.81 192 GLN A N 1
ATOM 1603 C CA . GLN A 1 192 ? -24.153 -0.883 50.072 1.00 97.81 192 GLN A CA 1
ATOM 1604 C C . GLN A 1 192 ? -25.522 -0.529 50.666 1.00 97.81 192 GLN A C 1
ATOM 1606 O O . GLN A 1 192 ? -25.775 -0.855 51.823 1.00 97.81 192 GLN A O 1
ATOM 1611 N N . GLU A 1 193 ? -26.427 0.020 49.855 1.00 97.31 193 GLU A N 1
ATOM 1612 C CA . GLU A 1 193 ? -27.815 0.294 50.246 1.00 97.31 193 GLU A CA 1
ATOM 1613 C C . GLU A 1 193 ? -28.529 -0.987 50.699 1.00 97.31 193 GLU A C 1
ATOM 1615 O O . GLU A 1 193 ? -29.155 -1.008 51.756 1.00 97.31 193 GLU A O 1
ATOM 1620 N N . GLU A 1 194 ? -28.389 -2.099 49.969 1.00 98.06 194 GLU A N 1
ATOM 1621 C CA . GLU A 1 194 ? -28.965 -3.395 50.351 1.00 98.06 194 GLU A CA 1
ATOM 1622 C C . GLU A 1 194 ? -28.466 -3.845 51.733 1.00 98.06 194 GLU A C 1
ATOM 1624 O O . GLU A 1 194 ? -29.251 -4.315 52.564 1.00 98.06 194 GLU A O 1
ATOM 1629 N N . LYS A 1 195 ? -27.162 -3.692 51.999 1.00 98.06 195 LYS A N 1
ATOM 1630 C CA . LYS A 1 195 ? -26.558 -4.039 53.289 1.00 98.06 195 LYS A CA 1
ATOM 1631 C C . LYS A 1 195 ? -27.131 -3.183 54.418 1.00 98.06 195 LYS A C 1
ATOM 1633 O O . LYS A 1 195 ? -27.547 -3.738 55.434 1.00 98.06 195 LYS A O 1
ATOM 1638 N N . GLU A 1 196 ? -27.192 -1.869 54.230 1.00 97.44 196 GLU A N 1
ATOM 1639 C CA . GLU A 1 196 ? -27.755 -0.925 55.204 1.00 97.44 196 GLU A CA 1
ATOM 1640 C C . GLU A 1 196 ? -29.239 -1.201 55.463 1.00 97.44 196 GLU A C 1
ATOM 1642 O O . GLU A 1 196 ? -29.675 -1.246 56.613 1.00 97.44 196 GLU A O 1
ATOM 1647 N N . THR A 1 197 ? -30.005 -1.494 54.411 1.00 96.94 197 THR A N 1
ATOM 1648 C CA . THR A 1 197 ? -31.432 -1.815 54.523 1.00 96.94 197 THR A CA 1
ATOM 1649 C C . THR A 1 197 ? -31.644 -3.111 55.313 1.00 96.94 197 THR A C 1
ATOM 1651 O O . THR A 1 197 ? -32.493 -3.167 56.205 1.00 96.94 197 THR A O 1
ATOM 1654 N N . LYS A 1 198 ? -30.846 -4.159 55.051 1.00 97.81 198 LYS A N 1
ATOM 1655 C CA . LYS A 1 198 ? -30.883 -5.414 55.828 1.00 97.81 198 LYS A CA 1
ATOM 1656 C C . LYS A 1 198 ? -30.527 -5.192 57.299 1.00 97.81 198 LYS A C 1
ATOM 1658 O O . LYS A 1 198 ? -31.168 -5.779 58.173 1.00 97.81 198 LYS A O 1
ATOM 1663 N N . GLU A 1 199 ? -29.525 -4.361 57.580 1.00 97.62 199 GLU A N 1
ATOM 1664 C CA . GLU A 1 199 ? -29.124 -3.988 58.942 1.00 97.62 199 GLU A CA 1
ATOM 1665 C C . GLU A 1 199 ? -30.264 -3.252 59.669 1.00 97.62 199 GLU A C 1
ATOM 1667 O O . GLU A 1 199 ? -30.632 -3.628 60.785 1.00 97.62 199 GLU A O 1
ATOM 1672 N N . ALA A 1 200 ? -30.897 -2.278 59.006 1.00 97.44 200 ALA A N 1
ATOM 1673 C CA . ALA A 1 200 ? -32.038 -1.532 59.532 1.00 97.44 200 ALA A CA 1
ATOM 1674 C C . ALA A 1 200 ? -33.237 -2.445 59.833 1.00 97.44 200 ALA A C 1
ATOM 1676 O O . ALA A 1 200 ? -33.782 -2.402 60.937 1.00 97.44 200 ALA A O 1
ATOM 1677 N N . PHE A 1 201 ? -33.604 -3.345 58.911 1.00 96.69 201 PHE A N 1
ATOM 1678 C CA . PHE A 1 201 ? -34.662 -4.334 59.154 1.00 96.69 201 PHE A CA 1
ATOM 1679 C C . PHE A 1 201 ? -34.346 -5.235 60.349 1.00 96.69 201 PHE A C 1
ATOM 1681 O O . PHE A 1 201 ? -35.220 -5.494 61.177 1.00 96.69 201 PHE A O 1
ATOM 1688 N N . LYS A 1 202 ? -33.096 -5.692 60.479 1.00 97.62 202 LYS A N 1
ATOM 1689 C CA . LYS A 1 202 ? -32.665 -6.515 61.615 1.00 97.62 202 LYS A CA 1
ATOM 1690 C C . LYS A 1 202 ? -32.794 -5.761 62.940 1.00 97.62 202 LYS A C 1
ATOM 1692 O O . LYS A 1 202 ? -33.212 -6.363 63.930 1.00 97.62 202 LYS A O 1
ATOM 1697 N N . ASN A 1 203 ? -32.456 -4.473 62.971 1.00 97.25 203 ASN A N 1
ATOM 1698 C CA . ASN A 1 203 ? -32.600 -3.638 64.165 1.00 97.25 203 ASN A CA 1
ATOM 1699 C C . ASN A 1 203 ? -34.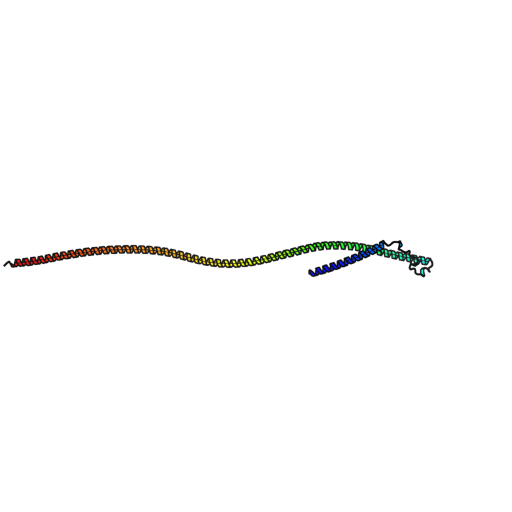077 -3.391 64.506 1.00 97.25 203 ASN A C 1
ATOM 1701 O O . ASN A 1 203 ? -34.476 -3.665 65.636 1.00 97.25 203 ASN A O 1
ATOM 1705 N N . ASN A 1 204 ? -34.911 -3.042 63.522 1.00 97.31 204 ASN A N 1
ATOM 1706 C CA . ASN A 1 204 ? -36.357 -2.879 63.714 1.00 97.31 204 ASN A CA 1
ATOM 1707 C C . ASN A 1 204 ? -37.023 -4.157 64.246 1.00 97.31 204 ASN A C 1
ATOM 1709 O O . ASN A 1 204 ? -37.839 -4.099 65.162 1.00 97.31 204 ASN A O 1
ATOM 1713 N N . ILE A 1 205 ? -36.657 -5.332 63.718 1.00 97.38 205 ILE A N 1
ATOM 1714 C CA . ILE A 1 205 ? -37.174 -6.619 64.211 1.00 97.38 205 ILE A CA 1
ATOM 1715 C C . ILE A 1 205 ? -36.770 -6.845 65.671 1.00 97.38 205 ILE A C 1
ATOM 1717 O O . ILE A 1 205 ? -37.595 -7.300 66.468 1.00 97.38 205 ILE A O 1
ATOM 1721 N N . LYS A 1 206 ? -35.522 -6.536 66.049 1.00 97.12 206 LYS A N 1
ATOM 1722 C CA . LYS A 1 206 ? -35.06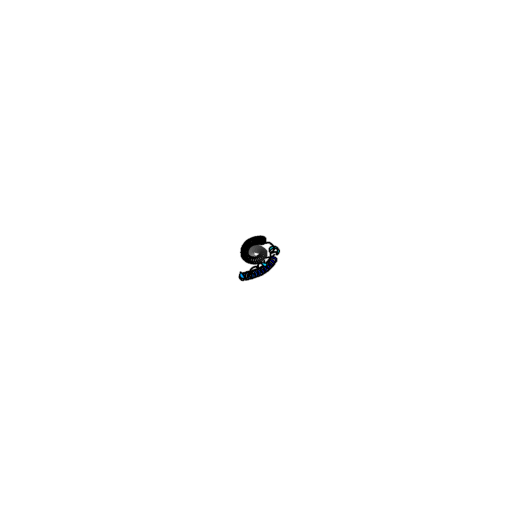7 -6.653 67.444 1.00 97.12 206 LYS A CA 1
ATOM 1723 C C . LYS A 1 206 ? -35.854 -5.726 68.368 1.00 97.12 206 LYS A C 1
ATOM 1725 O O . LYS A 1 206 ? -36.300 -6.183 69.419 1.00 97.12 206 LYS A O 1
ATOM 1730 N N . GLU A 1 207 ? -36.045 -4.469 67.975 1.00 97.38 207 GLU A N 1
ATOM 1731 C CA . GLU A 1 207 ? -36.813 -3.483 68.743 1.00 97.38 207 GLU A CA 1
ATOM 1732 C C . GLU A 1 207 ? -38.273 -3.911 68.906 1.00 97.38 207 GLU A C 1
ATOM 1734 O O . GLU A 1 207 ? -38.761 -3.996 70.032 1.00 97.38 207 GLU A O 1
ATOM 1739 N N . LEU A 1 208 ? -38.947 -4.289 67.815 1.00 97.44 208 LEU A N 1
ATOM 1740 C CA . LEU A 1 208 ? -40.315 -4.818 67.847 1.00 97.44 208 LEU A CA 1
ATOM 1741 C C . LEU A 1 208 ? -40.427 -6.073 68.721 1.00 97.44 208 LEU A C 1
ATOM 1743 O O . LEU A 1 208 ? -41.374 -6.234 69.485 1.00 97.44 208 LEU A O 1
ATOM 1747 N N . THR A 1 209 ? -39.440 -6.966 68.663 1.00 97.69 209 THR A N 1
ATOM 1748 C CA . THR A 1 209 ? -39.424 -8.159 69.520 1.00 97.69 209 THR A CA 1
ATOM 1749 C C . THR A 1 209 ? -39.292 -7.782 70.998 1.00 97.69 209 THR A C 1
ATOM 1751 O O . THR A 1 209 ? -39.937 -8.392 71.854 1.00 97.69 209 THR A O 1
ATOM 1754 N N . ALA A 1 210 ? -38.468 -6.781 71.321 1.00 97.56 210 ALA A N 1
ATOM 1755 C CA . ALA A 1 210 ? -38.299 -6.293 72.686 1.00 97.56 210 ALA A CA 1
ATOM 1756 C C . ALA A 1 210 ? -39.579 -5.627 73.215 1.00 97.56 210 ALA A C 1
ATOM 1758 O O . ALA A 1 210 ? -40.007 -5.935 74.330 1.00 97.56 210 ALA A O 1
ATOM 1759 N N . THR A 1 211 ? -40.236 -4.786 72.411 1.00 97.12 211 THR A N 1
ATOM 1760 C CA . THR A 1 211 ? -41.499 -4.139 72.796 1.00 97.12 211 THR A CA 1
ATOM 1761 C C . THR A 1 211 ? -42.620 -5.158 72.985 1.00 97.12 211 THR A C 1
ATOM 1763 O O . THR A 1 211 ? -43.324 -5.095 73.992 1.00 97.12 211 THR A O 1
ATOM 1766 N N . VAL A 1 212 ? -42.740 -6.163 72.109 1.00 97.38 212 VAL A N 1
ATOM 1767 C CA . VAL A 1 212 ? -43.709 -7.263 72.266 1.00 97.38 212 VAL A CA 1
ATOM 1768 C C . VAL A 1 212 ? -43.479 -8.022 73.574 1.00 97.38 212 VAL A C 1
ATOM 1770 O O . VAL A 1 212 ? -44.431 -8.262 74.320 1.00 97.38 212 VAL A O 1
ATOM 1773 N N . LYS A 1 213 ? -42.225 -8.362 73.903 1.00 97.75 213 LYS A N 1
ATOM 1774 C CA . LYS A 1 213 ? -41.894 -9.006 75.187 1.00 97.75 213 LYS A CA 1
ATOM 1775 C C . LYS A 1 213 ? -42.287 -8.133 76.381 1.00 97.75 213 LYS A C 1
ATOM 1777 O O . LYS A 1 213 ? -42.84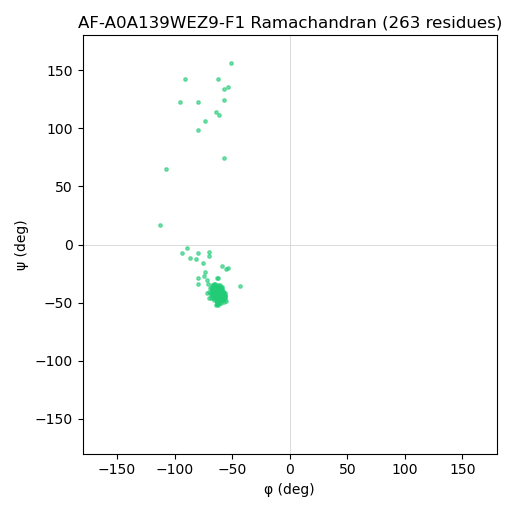4 -8.652 77.349 1.00 97.75 213 LYS A O 1
ATOM 1782 N N . GLN A 1 214 ? -42.040 -6.825 76.306 1.00 97.81 214 GLN A N 1
ATOM 1783 C CA . GLN A 1 214 ? -42.394 -5.885 77.370 1.00 97.81 214 GLN A CA 1
ATOM 1784 C C . GLN A 1 214 ? -43.914 -5.774 77.556 1.00 97.81 214 GLN A C 1
ATOM 1786 O O . GLN A 1 214 ? -44.405 -5.867 78.680 1.00 97.81 214 GLN A O 1
ATOM 1791 N N . ILE A 1 215 ? -44.670 -5.647 76.463 1.00 97.25 215 ILE A N 1
ATOM 1792 C CA . ILE A 1 215 ? -46.139 -5.614 76.489 1.00 97.25 215 ILE A CA 1
ATOM 1793 C C . ILE A 1 215 ? -46.689 -6.910 77.088 1.00 97.25 215 ILE A C 1
ATOM 1795 O O . ILE A 1 215 ? -47.587 -6.870 77.929 1.00 97.25 215 ILE A O 1
ATOM 1799 N N . GLN A 1 216 ? -46.127 -8.062 76.715 1.00 97.06 216 GLN A N 1
ATOM 1800 C CA . GLN A 1 216 ? -46.539 -9.349 77.266 1.00 97.06 216 GLN A CA 1
ATOM 1801 C C . GLN A 1 216 ? -46.285 -9.433 78.781 1.00 97.06 216 GLN A C 1
ATOM 1803 O O . GLN A 1 216 ? -47.128 -9.956 79.514 1.00 97.06 216 GLN A O 1
ATOM 1808 N N . LYS A 1 217 ? -45.163 -8.883 79.266 1.00 97.62 217 LYS A N 1
ATOM 1809 C CA . LYS A 1 217 ? -44.867 -8.777 80.701 1.00 97.62 217 LYS A CA 1
ATOM 1810 C C . LYS A 1 217 ? -45.898 -7.901 81.421 1.00 97.62 217 LYS A C 1
ATOM 1812 O O . LYS A 1 217 ? -46.520 -8.380 82.365 1.00 97.62 217 LYS A O 1
ATOM 1817 N N . HIS A 1 218 ? -46.150 -6.684 80.931 1.00 97.25 218 HIS A N 1
ATOM 1818 C CA . HIS A 1 218 ? -47.153 -5.778 81.510 1.00 97.25 218 HIS A CA 1
ATOM 1819 C C . HIS A 1 218 ? -48.558 -6.401 81.518 1.00 97.25 218 HIS A C 1
ATOM 1821 O O . HIS A 1 218 ? -49.280 -6.309 82.509 1.00 97.25 218 HIS A O 1
ATOM 1827 N N . LYS A 1 219 ? -48.945 -7.093 80.437 1.00 97.94 219 LYS A N 1
ATOM 1828 C CA . LYS A 1 219 ? -50.216 -7.827 80.352 1.00 97.94 219 LYS A CA 1
ATOM 1829 C C . LYS A 1 219 ? -50.327 -8.888 81.449 1.00 97.94 219 LYS A C 1
ATOM 1831 O O . LYS A 1 219 ? -51.380 -9.008 82.073 1.00 97.94 219 LYS A O 1
ATOM 1836 N N . ASN A 1 220 ? -49.266 -9.663 81.679 1.00 97.00 220 ASN A N 1
ATOM 1837 C CA . ASN A 1 220 ? -49.248 -10.703 82.708 1.00 97.00 220 ASN A CA 1
ATOM 1838 C C . ASN A 1 220 ? -49.329 -10.110 84.124 1.00 97.00 220 ASN A C 1
ATOM 1840 O O . ASN A 1 220 ? -50.084 -10.623 84.950 1.00 97.00 220 ASN A O 1
ATOM 1844 N N . GLU A 1 221 ? -48.597 -9.026 84.389 1.00 96.75 221 GLU A N 1
ATOM 1845 C CA . GLU A 1 221 ? -48.653 -8.289 85.659 1.00 96.75 221 GLU A CA 1
ATOM 1846 C C . GLU A 1 221 ? -50.065 -7.749 85.925 1.00 96.75 221 GLU A C 1
ATOM 1848 O O . GLU A 1 221 ? -50.611 -7.950 87.011 1.00 96.75 221 GLU A O 1
ATOM 1853 N N . LEU A 1 222 ? -50.703 -7.158 84.909 1.00 97.50 222 LEU A N 1
ATOM 1854 C CA . LEU A 1 222 ? -52.076 -6.662 84.993 1.00 97.50 222 LEU A CA 1
ATOM 1855 C C . LEU A 1 222 ? -53.083 -7.793 85.257 1.00 97.50 222 LEU A C 1
ATOM 1857 O O . LEU A 1 222 ? -53.923 -7.680 86.148 1.00 97.50 222 LEU A O 1
ATOM 1861 N N . LEU A 1 223 ? -52.969 -8.918 84.541 1.00 97.44 223 LEU A N 1
ATOM 1862 C CA . LEU A 1 223 ? -53.776 -10.125 84.777 1.00 97.44 223 LEU A CA 1
ATOM 1863 C C . LEU A 1 223 ? -53.626 -10.646 86.211 1.00 97.44 223 LEU A C 1
ATOM 1865 O O . LEU A 1 223 ? -54.611 -11.045 86.834 1.00 97.44 223 LEU A O 1
ATOM 1869 N N . GLN A 1 224 ? -52.404 -10.649 86.748 1.00 97.19 224 GLN A N 1
ATOM 1870 C CA . GLN A 1 224 ? -52.151 -11.055 88.128 1.00 97.19 224 GLN A CA 1
ATOM 1871 C C . GLN A 1 224 ? -52.756 -10.060 89.129 1.00 97.19 224 GLN A C 1
ATOM 1873 O O . GLN A 1 224 ? -53.326 -10.487 90.135 1.00 97.19 224 GLN A O 1
ATOM 1878 N N . GLY A 1 225 ? -52.692 -8.759 88.835 1.00 97.19 225 GLY A N 1
ATOM 1879 C CA . GLY A 1 225 ? -53.382 -7.707 89.581 1.00 97.19 225 GLY A CA 1
ATOM 1880 C C . GLY A 1 225 ? -54.895 -7.930 89.641 1.00 97.19 225 GLY A C 1
ATOM 1881 O O . GLY A 1 225 ? -55.459 -7.956 90.734 1.00 97.19 225 GLY A O 1
ATOM 1882 N N . TYR A 1 226 ? -55.539 -8.200 88.500 1.00 97.50 226 TYR A N 1
ATOM 1883 C CA . TYR A 1 226 ? -56.971 -8.515 88.451 1.00 97.50 226 TYR A CA 1
ATOM 1884 C C . TYR A 1 226 ? -57.329 -9.761 89.266 1.00 97.50 226 TYR A C 1
ATOM 1886 O O . TYR A 1 226 ? -58.298 -9.736 90.021 1.00 97.50 226 TYR A O 1
ATOM 1894 N N . LYS A 1 227 ? -56.532 -10.837 89.190 1.00 97.56 227 LYS A N 1
ATOM 1895 C CA . LYS A 1 227 ? -56.758 -12.042 90.013 1.00 97.56 227 LYS A CA 1
ATOM 1896 C C . LYS A 1 227 ? -56.741 -11.727 91.511 1.00 97.56 227 LYS A C 1
ATOM 1898 O O . LYS A 1 227 ? -57.617 -12.188 92.238 1.00 97.56 227 LYS A O 1
ATOM 1903 N N . LYS A 1 228 ? -55.775 -10.921 91.966 1.00 97.50 228 LYS A N 1
ATOM 1904 C CA . LYS A 1 228 ? -55.697 -10.474 93.367 1.00 97.50 228 LYS A CA 1
ATOM 1905 C C . LYS A 1 228 ? -56.896 -9.604 93.754 1.00 97.50 228 LYS A C 1
ATOM 1907 O O . LYS A 1 228 ? -57.442 -9.787 94.836 1.00 97.50 228 LYS A O 1
ATOM 1912 N N . GLN A 1 229 ? -57.329 -8.694 92.877 1.00 96.94 229 GLN A N 1
ATOM 1913 C CA . GLN A 1 229 ? -58.517 -7.866 93.118 1.00 96.94 229 GLN A CA 1
ATOM 1914 C C . GLN A 1 229 ? -59.786 -8.710 93.270 1.00 96.94 229 GLN A C 1
ATOM 1916 O O . GLN A 1 229 ? -60.559 -8.464 94.189 1.00 96.94 229 GLN A O 1
ATOM 1921 N N . VAL A 1 230 ? -59.980 -9.738 92.438 1.00 97.19 230 VAL A N 1
ATOM 1922 C CA . VAL A 1 230 ? -61.121 -10.661 92.570 1.00 97.19 230 VAL A CA 1
ATOM 1923 C C . VAL A 1 230 ? -61.103 -11.376 93.926 1.00 97.19 230 VAL A C 1
ATOM 1925 O O . VAL A 1 230 ? -62.111 -11.374 94.625 1.00 97.19 230 VAL A O 1
ATOM 1928 N N . GLN A 1 231 ? -59.950 -11.902 94.354 1.00 96.75 231 GLN A N 1
ATOM 1929 C CA . GLN A 1 231 ? -59.813 -12.539 95.673 1.00 96.75 231 GLN A CA 1
ATOM 1930 C C . GLN A 1 231 ? -60.093 -11.572 96.832 1.00 96.75 231 GLN A C 1
ATOM 1932 O O . GLN A 1 231 ? -60.714 -11.949 97.826 1.00 96.75 231 GLN A O 1
ATOM 1937 N N . LEU A 1 232 ? -59.648 -10.317 96.711 1.00 97.44 232 LEU A N 1
ATOM 1938 C CA . LEU A 1 232 ? -59.937 -9.279 97.697 1.00 97.44 232 LEU A CA 1
ATOM 1939 C C . LEU A 1 232 ? -61.438 -8.974 97.759 1.00 97.44 232 LEU A C 1
ATOM 1941 O O . LEU A 1 232 ? -61.984 -8.892 98.855 1.00 97.44 232 LEU A O 1
ATOM 1945 N N . ILE A 1 233 ? -62.109 -8.854 96.609 1.00 96.69 233 ILE A N 1
ATOM 1946 C CA . ILE A 1 233 ? -63.565 -8.663 96.537 1.00 96.69 233 ILE A CA 1
ATOM 1947 C C . ILE A 1 233 ? -64.290 -9.813 97.244 1.00 96.69 233 ILE A C 1
ATOM 1949 O O . ILE A 1 233 ? -65.203 -9.558 98.028 1.00 96.69 233 ILE A O 1
ATOM 1953 N N . ASP A 1 234 ? -63.878 -11.062 97.020 1.00 97.00 234 ASP A N 1
ATOM 1954 C CA . ASP A 1 234 ? -64.480 -12.222 97.686 1.00 97.00 234 ASP A CA 1
ATOM 1955 C C . ASP A 1 234 ? -64.279 -12.187 99.208 1.00 97.00 234 ASP A C 1
ATOM 1957 O O . ASP A 1 234 ? -65.221 -12.438 99.963 1.00 97.00 234 ASP A O 1
ATOM 1961 N N . ASN A 1 235 ? -63.083 -11.821 99.680 1.00 96.81 235 ASN A N 1
ATOM 1962 C CA . ASN A 1 235 ? -62.820 -11.645 101.110 1.00 96.81 235 ASN A CA 1
ATOM 1963 C C . ASN A 1 235 ? -63.659 -10.515 101.719 1.00 96.81 235 ASN A C 1
ATOM 1965 O O . ASN A 1 235 ? -64.251 -10.707 102.778 1.00 96.81 235 ASN A O 1
ATOM 1969 N N . LEU A 1 236 ? -63.760 -9.367 101.046 1.00 96.50 236 LEU A N 1
ATOM 1970 C CA . LEU A 1 236 ? -64.575 -8.238 101.499 1.00 96.50 236 LEU A CA 1
ATOM 1971 C C . LEU A 1 236 ? -66.065 -8.599 101.550 1.00 96.50 236 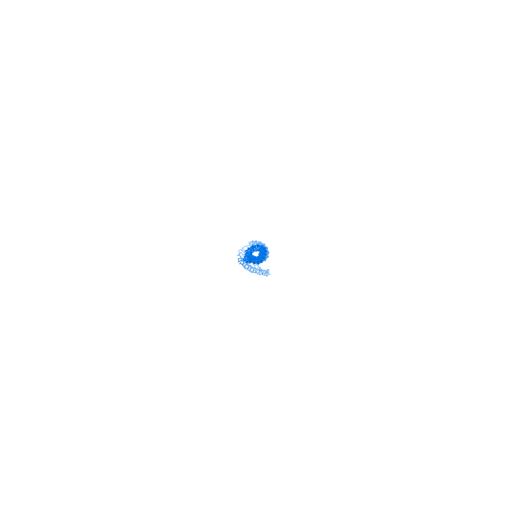LEU A C 1
ATOM 1973 O O . LEU A 1 236 ? -66.746 -8.232 102.503 1.00 96.50 236 LEU A O 1
ATOM 1977 N N . LYS A 1 237 ? -66.575 -9.368 100.578 1.00 96.69 237 LYS A N 1
ATOM 1978 C CA . LYS A 1 237 ? -67.952 -9.891 100.606 1.00 96.69 237 LYS A CA 1
ATOM 1979 C C . LYS A 1 237 ? -68.192 -10.804 101.811 1.00 96.69 237 LYS A C 1
ATOM 1981 O O . LYS A 1 237 ? -69.213 -10.656 102.477 1.00 96.69 237 LYS A O 1
ATOM 1986 N N . LYS A 1 238 ? -67.257 -11.712 102.121 1.00 95.81 238 LYS A N 1
ATOM 1987 C CA . LYS A 1 238 ? -67.337 -12.575 103.317 1.00 95.81 238 LYS A CA 1
ATOM 1988 C C . LYS A 1 238 ? -67.294 -11.761 104.609 1.00 95.81 238 LYS A C 1
ATOM 1990 O O . LYS A 1 238 ? -68.116 -11.980 105.489 1.00 95.81 238 LYS A O 1
ATOM 1995 N N . GLN A 1 239 ? -66.369 -10.805 104.714 1.00 95.44 239 GLN A N 1
ATOM 1996 C CA . GLN A 1 239 ? -66.277 -9.905 105.868 1.00 95.44 239 GLN A CA 1
ATOM 1997 C C . GLN A 1 239 ? -67.568 -9.106 106.056 1.00 95.44 239 GLN A C 1
ATOM 1999 O O . GLN A 1 239 ? -68.078 -9.045 107.170 1.00 95.44 239 GLN A O 1
ATOM 2004 N N . LYS A 1 240 ? -68.140 -8.567 104.971 1.00 96.25 240 LYS A N 1
ATOM 2005 C CA . LYS A 1 240 ? -69.440 -7.890 104.994 1.00 96.25 240 LYS A CA 1
ATOM 2006 C C . LYS A 1 240 ? -70.534 -8.800 105.564 1.00 96.25 240 LYS A C 1
ATOM 2008 O O . LYS A 1 240 ? -71.226 -8.382 106.484 1.00 96.25 240 LYS A O 1
ATOM 2013 N N . ALA A 1 241 ? -70.632 -10.046 105.094 1.00 94.19 241 ALA A N 1
ATOM 2014 C CA . ALA A 1 241 ? -71.609 -11.011 105.603 1.00 94.19 241 ALA A CA 1
ATOM 2015 C C . ALA A 1 241 ? -71.407 -11.344 107.099 1.00 94.19 241 ALA A C 1
ATOM 2017 O O . ALA A 1 241 ? -72.383 -11.454 107.842 1.00 94.19 241 ALA A O 1
ATOM 2018 N N . HIS A 1 242 ? -70.156 -11.468 107.565 1.00 94.94 242 HIS A N 1
ATOM 2019 C CA . HIS A 1 242 ? -69.853 -11.661 108.989 1.00 94.94 242 HIS A CA 1
ATOM 2020 C C . HIS A 1 242 ? -70.283 -10.458 109.833 1.00 94.94 242 HIS A C 1
ATOM 2022 O O . HIS A 1 242 ? -70.927 -10.642 110.861 1.00 94.94 242 HIS A O 1
ATOM 2028 N N . VAL A 1 243 ? -69.974 -9.236 109.387 1.00 95.19 243 VAL A N 1
ATOM 2029 C CA . VAL A 1 243 ? -70.372 -8.000 110.078 1.00 95.19 243 VAL A CA 1
ATOM 2030 C C . VAL A 1 243 ? -71.896 -7.867 110.131 1.00 95.19 243 VAL A C 1
ATOM 2032 O O . VAL A 1 243 ? -72.438 -7.576 111.194 1.00 95.19 243 VAL A O 1
ATOM 2035 N N . GLU A 1 244 ? -72.596 -8.127 109.024 1.00 93.81 244 GLU A N 1
ATOM 2036 C CA . GLU A 1 244 ? -74.065 -8.149 108.983 1.00 93.81 244 GLU A CA 1
ATOM 2037 C C . GLU A 1 244 ? -74.641 -9.188 109.960 1.00 93.81 244 GLU A C 1
ATOM 2039 O O . GLU A 1 244 ? -75.563 -8.869 110.708 1.00 93.81 244 GLU A O 1
ATOM 2044 N N . SER A 1 245 ? -74.056 -10.390 110.035 1.00 92.31 245 SER A N 1
ATOM 2045 C CA . SER A 1 245 ? -74.474 -11.430 110.991 1.00 92.31 245 SER A CA 1
ATOM 2046 C C . SER A 1 245 ? -74.258 -11.007 112.449 1.00 92.31 245 SER A C 1
ATOM 2048 O O . SER A 1 245 ? -75.160 -11.174 113.266 1.00 92.31 245 SER A O 1
ATOM 2050 N N . CYS A 1 246 ? -73.103 -10.413 112.781 1.00 92.12 246 CYS A N 1
ATOM 2051 C CA . CYS A 1 246 ? -72.855 -9.855 114.114 1.00 92.12 246 CYS A CA 1
ATOM 2052 C C . CYS A 1 246 ? -73.859 -8.748 114.455 1.00 92.12 246 CYS A C 1
ATOM 2054 O O . CYS A 1 246 ? -74.332 -8.690 115.582 1.00 92.12 246 CYS A O 1
ATOM 2056 N N . LYS A 1 247 ? -74.231 -7.899 113.486 1.00 92.12 247 LYS A N 1
ATOM 2057 C CA . LYS A 1 247 ? -75.221 -6.838 113.703 1.00 92.12 247 LYS A CA 1
ATOM 2058 C C . LYS A 1 247 ? -76.619 -7.394 113.976 1.00 92.12 247 LYS A C 1
ATOM 2060 O O . LYS A 1 247 ? -77.322 -6.866 114.831 1.00 92.12 247 LYS A O 1
ATOM 2065 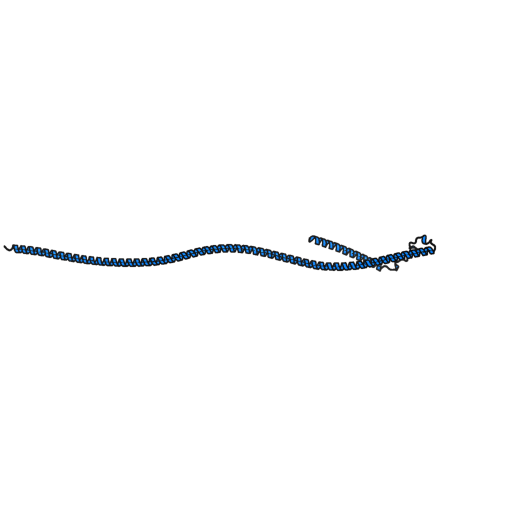N N . VAL A 1 248 ? -77.017 -8.458 113.276 1.00 90.56 248 VAL A N 1
ATOM 2066 C CA . VAL A 1 248 ? -78.276 -9.172 113.546 1.00 90.56 248 VAL A CA 1
ATOM 2067 C C . VAL A 1 248 ? -78.253 -9.817 114.935 1.00 90.56 248 VAL A C 1
ATOM 2069 O O . VAL A 1 248 ? -79.249 -9.726 115.645 1.00 90.56 248 VAL A O 1
ATOM 2072 N N . LEU A 1 249 ? -77.125 -10.409 115.347 1.00 89.06 249 LEU A N 1
ATOM 2073 C CA . LEU A 1 249 ? -76.947 -10.943 116.703 1.00 89.06 249 LEU A CA 1
ATOM 2074 C C . LEU A 1 249 ? -77.029 -9.845 117.771 1.00 89.06 249 LEU A C 1
ATOM 2076 O O . LEU A 1 249 ? -77.785 -10.005 118.715 1.00 89.06 249 LEU A O 1
ATOM 2080 N N . GLU A 1 250 ? -76.345 -8.709 117.593 1.00 89.38 250 GLU A N 1
ATOM 2081 C CA . GLU A 1 250 ? -76.448 -7.561 118.510 1.00 89.38 250 GLU A CA 1
ATOM 2082 C C . GLU A 1 250 ? -77.899 -7.077 118.666 1.00 89.38 250 GLU A C 1
ATOM 2084 O O . GLU A 1 250 ? -78.336 -6.751 119.771 1.00 89.38 250 GLU A O 1
ATOM 2089 N N . LEU A 1 251 ? -78.661 -7.019 117.567 1.00 88.50 251 LEU A N 1
ATOM 2090 C CA . LEU A 1 251 ? -80.083 -6.665 117.606 1.00 88.50 251 LEU A CA 1
ATOM 2091 C C . LEU A 1 251 ? -80.902 -7.716 118.367 1.00 88.50 251 LEU A C 1
ATOM 2093 O O . LEU A 1 251 ? -81.712 -7.345 119.213 1.00 88.50 251 LEU A O 1
ATOM 2097 N N . ALA A 1 252 ? -80.659 -9.005 118.115 1.00 87.00 252 ALA A N 1
ATOM 2098 C CA . ALA A 1 252 ? -81.319 -10.099 118.823 1.00 87.00 252 ALA A CA 1
ATOM 2099 C C . ALA A 1 252 ? -80.998 -10.100 120.328 1.00 87.00 252 ALA A C 1
ATOM 2101 O O . ALA A 1 252 ? -81.912 -10.264 121.131 1.00 87.00 252 ALA A O 1
ATOM 2102 N N . ASP A 1 253 ? -79.742 -9.855 120.715 1.00 87.56 253 ASP A N 1
ATOM 2103 C CA . ASP A 1 253 ? -79.330 -9.697 122.114 1.00 87.56 253 ASP A CA 1
ATOM 2104 C C . ASP A 1 253 ? -80.058 -8.510 122.754 1.00 87.56 253 ASP A C 1
ATOM 2106 O O . ASP A 1 253 ? -80.626 -8.636 123.837 1.00 87.56 253 ASP A O 1
ATOM 2110 N N . THR A 1 254 ? -80.111 -7.366 122.062 1.00 85.81 254 THR A N 1
ATOM 2111 C CA . THR A 1 254 ? -80.824 -6.172 122.542 1.00 85.81 254 THR A CA 1
ATOM 2112 C C . THR A 1 254 ? -82.311 -6.457 122.770 1.00 85.81 254 THR A C 1
ATOM 2114 O O . THR A 1 254 ? -82.868 -6.057 123.791 1.00 85.81 254 THR A O 1
ATOM 2117 N N . ASP A 1 255 ? -82.968 -7.157 121.844 1.00 85.00 255 ASP A N 1
ATOM 2118 C CA . ASP A 1 255 ? -84.382 -7.515 121.973 1.00 85.00 255 ASP A CA 1
ATOM 2119 C C . ASP A 1 255 ? -84.617 -8.590 123.049 1.00 85.00 255 ASP A C 1
ATOM 2121 O O . ASP A 1 255 ? -85.611 -8.522 123.773 1.00 85.00 255 ASP A O 1
ATOM 2125 N N . PHE A 1 256 ? -83.684 -9.530 123.230 1.00 82.50 256 PHE A N 1
ATOM 2126 C CA . PHE A 1 256 ? -83.711 -10.506 124.321 1.00 82.50 256 PHE A CA 1
ATOM 2127 C C . PHE A 1 256 ? -83.576 -9.840 125.699 1.00 82.50 256 PHE A C 1
ATOM 2129 O O . PHE A 1 256 ? -84.349 -10.154 126.605 1.00 82.50 256 PHE A O 1
ATOM 2136 N N . PHE A 1 257 ? -82.654 -8.883 125.861 1.00 81.50 257 PHE A N 1
ATOM 2137 C CA . PHE A 1 257 ? -82.522 -8.110 127.101 1.00 81.50 257 PHE A CA 1
ATOM 2138 C C . PHE A 1 257 ? -83.776 -7.278 127.392 1.00 81.50 257 PHE A C 1
ATOM 2140 O O . PHE A 1 257 ? -84.259 -7.309 128.522 1.00 81.50 257 PHE A O 1
ATOM 2147 N N . LYS A 1 258 ? -84.380 -6.634 126.381 1.00 80.00 258 LYS A N 1
ATOM 2148 C CA . LYS A 1 258 ? -85.685 -5.962 126.543 1.00 80.00 258 LYS A CA 1
ATOM 2149 C C . LYS A 1 258 ? -86.785 -6.929 126.998 1.00 80.00 258 LYS A C 1
ATOM 2151 O O . LYS A 1 258 ? -87.589 -6.574 127.851 1.00 80.00 258 LYS A O 1
ATOM 2156 N N . LEU A 1 259 ? -86.830 -8.148 126.451 1.00 77.38 259 LEU A N 1
ATOM 2157 C CA . LEU A 1 259 ? -87.780 -9.199 126.853 1.00 77.38 259 LEU A CA 1
ATOM 2158 C C . LEU A 1 259 ? -87.565 -9.681 128.299 1.00 77.38 259 LEU A C 1
ATOM 2160 O O . LEU A 1 259 ? -88.537 -10.021 128.973 1.00 77.38 259 LEU A O 1
ATOM 2164 N N . LEU A 1 260 ? -86.317 -9.711 128.775 1.00 70.25 260 LEU A N 1
ATOM 2165 C CA . LEU A 1 260 ? -85.968 -10.027 130.165 1.00 70.25 260 LEU A CA 1
ATOM 2166 C C . LEU A 1 260 ? -86.353 -8.900 131.133 1.00 70.25 260 LEU A C 1
ATOM 2168 O O . LEU A 1 260 ? -86.899 -9.187 132.197 1.00 70.25 260 LEU A O 1
ATOM 2172 N N . GLU A 1 261 ? -86.132 -7.638 130.757 1.00 67.06 261 GLU A N 1
ATOM 2173 C CA . GLU A 1 261 ? -86.599 -6.470 131.520 1.00 67.06 261 GLU A CA 1
ATOM 2174 C C . GLU A 1 261 ? -88.136 -6.415 131.597 1.00 67.06 261 GLU A C 1
ATOM 2176 O O . GLU A 1 261 ? -88.690 -5.977 132.599 1.00 67.06 261 GLU A O 1
ATOM 2181 N N . TRP A 1 262 ? -88.842 -6.957 130.597 1.00 58.72 262 TRP A N 1
ATOM 2182 C CA . TRP A 1 262 ? -90.309 -7.031 130.555 1.00 58.72 262 TRP A CA 1
ATOM 2183 C C . TRP A 1 262 ? -90.946 -8.006 131.564 1.00 58.72 262 TRP A C 1
ATOM 2185 O O . TRP A 1 262 ? -92.170 -8.059 131.667 1.00 58.72 262 TRP A O 1
ATOM 2195 N N . LYS A 1 263 ? -90.144 -8.791 132.299 1.00 50.75 263 LYS A N 1
ATOM 2196 C CA . LYS A 1 263 ? -90.609 -9.705 133.362 1.00 50.75 263 LYS A CA 1
ATOM 2197 C C . LYS A 1 263 ? -90.168 -9.304 134.775 1.00 50.75 263 LYS A C 1
ATOM 2199 O O . LYS A 1 263 ? -90.231 -10.130 135.684 1.00 50.75 263 LYS A O 1
ATOM 2204 N N . LEU A 1 264 ? -89.738 -8.060 134.967 1.00 47.09 264 LEU A N 1
ATOM 2205 C CA . LEU A 1 264 ? -89.491 -7.474 136.285 1.00 47.09 264 LEU A CA 1
ATOM 2206 C C . LEU A 1 264 ? -90.578 -6.441 136.615 1.00 47.09 264 LEU A C 1
ATOM 2208 O O . LEU A 1 264 ? -90.296 -5.256 136.725 1.00 47.09 264 LEU A O 1
ATOM 2212 N N . ASP A 1 265 ? -91.806 -6.939 136.757 1.00 40.47 265 ASP A N 1
ATOM 2213 C CA . ASP A 1 265 ? -92.876 -6.400 137.609 1.00 40.47 265 ASP A CA 1
ATOM 2214 C C . ASP A 1 265 ? -93.631 -7.591 138.227 1.00 40.47 265 ASP A C 1
ATOM 2216 O O . ASP A 1 265 ? -93.970 -8.537 137.471 1.00 40.47 265 ASP A O 1
#

Solvent-accessible surface area (backbone atoms only — not comparable to full-atom values): 14412 Å² total; per-residue (Å²): 115,70,71,60,54,54,53,52,51,54,51,51,51,53,52,50,54,54,48,54,52,52,52,52,54,51,50,52,53,50,51,54,50,53,50,56,57,70,70,60,55,83,80,75,61,71,79,80,53,85,81,71,54,94,63,65,78,70,48,80,76,34,59,74,69,50,35,52,50,50,52,52,51,50,52,49,52,51,51,51,50,51,52,50,52,51,52,52,52,50,51,50,52,54,49,50,54,49,52,53,50,53,52,49,53,53,51,54,50,51,52,52,51,51,54,50,50,54,53,51,52,54,50,49,56,51,48,54,54,49,51,54,53,50,52,54,51,49,53,53,51,51,54,50,51,54,50,53,50,52,52,52,55,50,53,53,52,50,50,53,50,52,52,52,50,49,53,52,51,51,53,51,49,52,52,53,51,53,50,51,50,52,51,51,51,52,52,51,50,51,54,51,52,52,51,53,51,53,51,51,51,53,51,52,51,51,52,53,53,51,52,51,53,50,53,52,49,52,51,52,53,49,54,52,52,50,53,51,50,53,55,50,52,53,50,51,52,51,51,50,52,51,52,52,50,52,51,53,48,55,50,50,51,54,54,50,52,52,57,58,60,71,66,76,122

Mean predicted aligned error: 16.77 Å